Protein AF-A0A5N5ECZ7-F1 (afdb_monomer_lite)

Organism: NCBI:txid2600619

Radius of gyration: 22.5 Å; chains: 1; bounding box: 62×39×58 Å

Sequence (190 aa):
MSNSLAAAVLTTADPGEAIRAVHTLLAVADTERIEVDFEAVIGSPDVLAGVCDVLPGLEWWALPDPERGSSKAGDDPAGCLPIQVMDWCRPADRAEPFIAALGPEPAAVRWDLDGWPEVPEAGLEPISQKFAYLTLTVNSRDLYQSRRGTTASMCTAGTGTAIRPPVSTGSPAAWAAGSPAGWSSRRSDL

Foldseek 3Di:
DDPPDDDDDDDDPDVVVLVVVVVVQVVQFACVQKFKKKKWWDADPQLVVQLCVLPPLWWKAAPPDRVLDTSVVVDDVRVRPRMITIDIGDDPVSVVSNVVSNVLTKMKMKMQTQWGPADVVVPRHIGGRVSDMDMDIHNDPPPDPPVPDPDPPPPDDDDDDDDDDDDDDDDDDDDDDDDDDDDDDDDDDD

Structure (mmCIF, N/CA/C/O backbone):
data_AF-A0A5N5ECZ7-F1
#
_entry.id   AF-A0A5N5ECZ7-F1
#
loop_
_atom_site.group_PDB
_atom_site.id
_atom_site.type_symbol
_atom_site.label_atom_id
_atom_site.label_alt_id
_atom_site.label_comp_id
_atom_site.label_asym_id
_atom_site.label_entity_id
_atom_site.label_seq_id
_atom_site.pdbx_PDB_ins_code
_atom_site.Cartn_x
_atom_site.Cartn_y
_atom_site.Cartn_z
_atom_site.occupancy
_atom_site.B_iso_or_equiv
_atom_site.auth_seq_id
_atom_site.auth_comp_id
_atom_site.auth_asym_id
_atom_site.auth_atom_id
_atom_site.pdbx_PDB_model_num
ATOM 1 N N . MET A 1 1 ? 0.904 27.203 19.000 1.00 33.97 1 MET A N 1
ATOM 2 C CA . MET A 1 1 ? 0.435 25.929 19.581 1.00 33.97 1 MET A CA 1
ATOM 3 C C . MET A 1 1 ? 1.203 24.806 18.910 1.00 33.97 1 MET A C 1
ATOM 5 O O . MET A 1 1 ? 1.210 24.757 17.686 1.00 33.97 1 MET A O 1
ATOM 9 N N . SER A 1 2 ? 1.933 23.999 19.682 1.00 41.84 2 SER A N 1
ATOM 10 C CA . SER A 1 2 ? 2.662 22.837 19.165 1.00 41.84 2 SER A CA 1
ATOM 11 C C . SER A 1 2 ? 1.710 21.650 19.169 1.00 41.84 2 SER A C 1
ATOM 13 O O . SER A 1 2 ? 1.455 21.080 20.224 1.00 41.84 2 SER A O 1
ATOM 15 N N . ASN A 1 3 ? 1.160 21.296 18.010 1.00 44.72 3 ASN A N 1
ATOM 16 C CA . ASN A 1 3 ? 0.441 20.035 17.867 1.00 44.72 3 ASN A CA 1
ATOM 17 C C . ASN A 1 3 ? 1.501 18.936 17.748 1.00 44.72 3 ASN A C 1
ATOM 19 O O . ASN A 1 3 ? 2.022 18.680 16.660 1.00 44.72 3 ASN A O 1
ATOM 23 N N . SER A 1 4 ? 1.887 18.349 18.879 1.00 55.47 4 SER A N 1
ATOM 24 C CA . SER A 1 4 ? 2.748 17.170 18.892 1.00 55.47 4 SER A CA 1
ATOM 25 C C . SER A 1 4 ? 1.964 16.004 18.293 1.00 55.47 4 SER A C 1
ATOM 27 O O . SER A 1 4 ? 1.095 15.436 18.944 1.00 55.47 4 SER A O 1
ATOM 29 N N . LEU A 1 5 ? 2.240 15.680 17.030 1.00 61.31 5 LEU A N 1
ATOM 30 C CA . LEU A 1 5 ? 1.757 14.456 16.398 1.00 61.31 5 LEU A CA 1
ATOM 31 C C . LEU A 1 5 ? 2.651 13.312 16.879 1.00 61.31 5 LEU A C 1
ATOM 33 O O . LEU A 1 5 ? 3.820 13.247 16.501 1.00 61.31 5 LEU A O 1
ATOM 37 N N . ALA A 1 6 ? 2.116 12.457 17.744 1.00 66.00 6 ALA A N 1
ATOM 38 C CA . ALA A 1 6 ? 2.748 11.202 18.120 1.00 66.00 6 ALA A CA 1
ATOM 39 C C . ALA A 1 6 ? 2.156 10.083 17.256 1.00 66.00 6 ALA A C 1
ATOM 41 O O . ALA A 1 6 ? 0.937 9.964 17.159 1.00 66.00 6 ALA A O 1
ATOM 42 N N . ALA A 1 7 ? 3.016 9.282 16.632 1.00 74.50 7 ALA A N 1
ATOM 43 C CA . ALA A 1 7 ? 2.628 8.073 15.917 1.00 74.50 7 ALA A CA 1
ATOM 44 C C . ALA A 1 7 ? 3.249 6.869 16.627 1.00 74.50 7 ALA A C 1
ATOM 46 O O . ALA A 1 7 ? 4.424 6.907 17.005 1.00 74.50 7 ALA A O 1
ATOM 47 N N . ALA A 1 8 ? 2.469 5.808 16.816 1.00 82.88 8 ALA A N 1
ATOM 48 C CA . ALA A 1 8 ? 3.015 4.533 17.252 1.00 82.88 8 ALA A CA 1
ATOM 49 C C . ALA A 1 8 ? 3.765 3.896 16.075 1.00 82.88 8 ALA A C 1
ATOM 51 O O . ALA A 1 8 ? 3.212 3.763 14.986 1.00 82.88 8 ALA A O 1
ATOM 52 N N . VAL A 1 9 ? 5.023 3.514 16.293 1.00 87.44 9 VAL A N 1
ATOM 53 C CA . VAL A 1 9 ? 5.849 2.844 15.282 1.00 87.44 9 VAL A CA 1
ATOM 54 C C . VAL A 1 9 ? 6.216 1.463 15.803 1.00 87.44 9 VAL A C 1
ATOM 56 O O . VAL A 1 9 ? 6.820 1.334 16.867 1.00 87.44 9 VAL A O 1
ATOM 59 N N . LEU A 1 10 ? 5.845 0.439 15.039 1.00 88.50 10 LEU A N 1
ATOM 60 C CA . LEU A 1 10 ? 6.194 -0.955 15.284 1.00 88.50 10 LEU A CA 1
ATOM 61 C C . LEU A 1 10 ? 7.166 -1.397 14.192 1.00 88.50 10 LEU A C 1
ATOM 63 O O . LEU A 1 10 ? 6.923 -1.152 13.012 1.00 88.50 10 LEU A O 1
ATOM 67 N N . THR A 1 11 ? 8.264 -2.041 14.576 1.00 90.56 11 THR A N 1
ATOM 68 C CA . THR A 1 11 ? 9.262 -2.558 13.636 1.00 90.56 11 THR A CA 1
ATOM 69 C C . THR A 1 11 ? 9.491 -4.041 13.879 1.00 90.56 11 THR A C 1
ATOM 71 O O . THR A 1 11 ? 9.581 -4.499 15.016 1.00 90.56 11 THR A O 1
ATOM 74 N N . THR A 1 12 ? 9.579 -4.802 12.795 1.00 91.12 12 THR A N 1
ATOM 75 C CA . THR A 1 12 ? 9.912 -6.228 12.811 1.00 91.12 12 THR A CA 1
ATOM 76 C C . THR A 1 12 ? 10.662 -6.578 11.529 1.00 91.12 12 THR A C 1
ATOM 78 O O . THR A 1 12 ? 10.530 -5.891 10.514 1.00 91.12 12 THR A O 1
ATOM 81 N N . ALA A 1 13 ? 11.482 -7.625 11.594 1.00 90.50 13 ALA A N 1
ATOM 82 C CA . ALA A 1 13 ? 12.149 -8.203 10.432 1.00 90.50 13 ALA A CA 1
ATOM 83 C C . ALA A 1 13 ? 11.299 -9.289 9.747 1.00 90.50 13 ALA A C 1
ATOM 85 O O . ALA A 1 13 ? 11.678 -9.745 8.672 1.00 90.50 13 ALA A O 1
ATOM 86 N N . ASP A 1 14 ? 10.183 -9.711 10.357 1.00 90.94 14 ASP A N 1
ATOM 87 C CA . ASP A 1 14 ? 9.242 -10.678 9.784 1.00 90.94 14 ASP A CA 1
ATOM 88 C C . ASP A 1 14 ? 8.057 -9.940 9.124 1.00 90.94 14 ASP A C 1
ATOM 90 O O . ASP A 1 14 ? 7.200 -9.395 9.830 1.00 90.94 14 ASP A O 1
ATOM 94 N N . PRO A 1 15 ? 7.943 -9.940 7.780 1.00 88.19 15 PRO A N 1
ATOM 95 C CA . PRO A 1 15 ? 6.798 -9.352 7.085 1.00 88.19 15 PRO A CA 1
ATOM 96 C C . PRO A 1 15 ? 5.453 -9.940 7.532 1.00 88.19 15 PRO A C 1
ATOM 98 O O . PRO A 1 15 ? 4.452 -9.229 7.576 1.00 88.19 15 PRO A O 1
ATOM 101 N N . GLY A 1 16 ? 5.421 -11.219 7.917 1.00 91.88 16 GLY A N 1
ATOM 102 C CA . GLY A 1 16 ? 4.219 -11.871 8.423 1.00 91.88 16 GLY A CA 1
ATOM 103 C C . GLY A 1 16 ? 3.775 -11.320 9.778 1.00 91.88 16 GLY A C 1
ATOM 104 O O . GLY A 1 16 ? 2.576 -11.180 10.014 1.00 91.88 16 GLY A O 1
ATOM 105 N N . GLU A 1 17 ? 4.708 -10.970 10.669 1.00 94.75 17 GLU A N 1
ATOM 106 C CA . GLU A 1 17 ? 4.386 -10.258 11.915 1.00 94.75 17 GLU A CA 1
ATOM 107 C C . GLU A 1 17 ? 3.830 -8.866 11.636 1.00 94.75 17 GLU A C 1
ATOM 109 O O . GLU A 1 17 ? 2.840 -8.475 12.254 1.00 94.75 17 GLU A O 1
ATOM 114 N N . ALA A 1 18 ? 4.423 -8.143 10.683 1.00 93.75 18 ALA A N 1
ATOM 115 C CA . ALA A 1 18 ? 3.954 -6.816 10.307 1.00 93.75 18 ALA A CA 1
ATOM 116 C C . ALA A 1 18 ? 2.517 -6.865 9.757 1.00 93.75 18 ALA A C 1
ATOM 118 O O . ALA A 1 18 ? 1.662 -6.100 10.201 1.00 93.75 18 ALA A O 1
ATOM 119 N N . ILE A 1 19 ? 2.218 -7.824 8.874 1.00 94.06 19 ILE A N 1
ATOM 120 C CA . ILE A 1 19 ? 0.867 -8.045 8.333 1.00 94.06 19 ILE A CA 1
ATOM 121 C C . ILE A 1 19 ? -0.118 -8.435 9.447 1.00 94.06 19 ILE A C 1
ATOM 123 O O . ILE A 1 19 ? -1.218 -7.892 9.519 1.00 94.06 19 ILE A O 1
ATOM 127 N N . ARG A 1 20 ? 0.263 -9.319 10.381 1.00 95.81 20 ARG A N 1
ATOM 128 C CA . ARG A 1 20 ? -0.597 -9.666 11.532 1.00 95.81 20 ARG A CA 1
ATOM 129 C C . ARG A 1 20 ? -0.886 -8.466 12.436 1.00 95.81 20 ARG A C 1
ATOM 131 O O . ARG A 1 20 ? -2.005 -8.341 12.940 1.00 95.81 20 ARG A O 1
ATOM 138 N N . ALA A 1 21 ? 0.095 -7.590 12.648 1.00 95.56 21 ALA A N 1
ATOM 139 C CA . ALA A 1 21 ? -0.101 -6.357 13.403 1.00 95.56 21 ALA A CA 1
ATOM 140 C C . ALA A 1 21 ? -1.091 -5.425 12.690 1.00 95.56 21 ALA A C 1
ATOM 142 O O . ALA A 1 21 ? -2.002 -4.911 13.336 1.00 95.56 21 ALA A O 1
ATOM 143 N N . VAL A 1 22 ? -0.971 -5.285 11.364 1.00 95.88 22 VAL A N 1
ATOM 144 C CA . VAL A 1 22 ? -1.939 -4.545 10.540 1.00 95.88 22 VAL A CA 1
ATOM 145 C C . VAL A 1 22 ? -3.348 -5.104 10.726 1.00 95.88 22 VAL A C 1
ATOM 147 O O . VAL A 1 22 ? -4.240 -4.353 11.104 1.00 95.88 22 VAL A O 1
ATOM 150 N N . HIS A 1 23 ? -3.547 -6.417 10.573 1.00 96.19 23 HIS A N 1
ATOM 151 C CA . HIS A 1 23 ? -4.859 -7.052 10.776 1.00 96.19 23 HIS A CA 1
ATOM 152 C C . HIS A 1 23 ? -5.446 -6.802 12.158 1.00 96.19 23 HIS A C 1
ATOM 154 O O . HIS A 1 23 ? -6.636 -6.535 12.294 1.00 96.19 23 HIS A O 1
ATOM 160 N N . THR A 1 24 ? -4.606 -6.862 13.189 1.00 96.44 24 THR A N 1
ATOM 161 C CA . THR A 1 24 ? -5.036 -6.612 14.569 1.00 96.44 24 THR A CA 1
ATOM 162 C C . THR A 1 24 ? -5.533 -5.177 14.744 1.00 96.44 24 THR A C 1
ATOM 164 O O . THR A 1 24 ? -6.529 -4.952 15.426 1.00 96.44 24 THR A O 1
ATOM 167 N N . LEU A 1 25 ? -4.866 -4.209 14.110 1.00 94.75 25 LEU A N 1
ATOM 168 C CA . LEU A 1 25 ? -5.262 -2.802 14.147 1.00 94.75 25 LEU A CA 1
ATOM 169 C C . LEU A 1 25 ? -6.513 -2.537 13.298 1.00 94.75 25 LEU A C 1
ATOM 171 O O . LEU A 1 25 ? -7.414 -1.833 13.742 1.00 94.75 25 LEU A O 1
ATOM 175 N N . LEU A 1 26 ? -6.619 -3.142 12.115 1.00 95.25 26 LEU A N 1
ATOM 176 C CA . LEU A 1 26 ? -7.813 -3.026 11.274 1.00 95.25 26 LEU A CA 1
ATOM 177 C C . LEU A 1 26 ? -9.055 -3.631 11.942 1.00 95.25 26 LEU A C 1
ATOM 179 O O . LEU A 1 26 ? -10.147 -3.103 11.775 1.00 95.25 26 LEU A O 1
ATOM 183 N N . ALA A 1 27 ? -8.897 -4.686 12.745 1.00 95.56 27 ALA A N 1
ATOM 184 C CA . ALA A 1 27 ? -10.000 -5.311 13.475 1.00 95.56 27 ALA A CA 1
ATOM 185 C C . ALA A 1 27 ? -10.607 -4.424 14.579 1.00 95.56 27 ALA A C 1
ATOM 187 O O . ALA A 1 27 ? -11.706 -4.718 15.047 1.00 95.56 27 ALA A O 1
ATOM 188 N N . VAL A 1 28 ? -9.901 -3.375 15.016 1.00 93.75 28 VAL A N 1
ATOM 189 C CA . VAL A 1 28 ? -10.406 -2.418 16.015 1.00 93.75 28 VAL A CA 1
ATOM 190 C C . VAL A 1 28 ? -10.798 -1.072 15.411 1.00 93.75 28 VAL A C 1
ATOM 192 O O . VAL A 1 28 ? -11.536 -0.327 16.048 1.00 93.75 28 VAL A O 1
ATOM 195 N N . ALA A 1 29 ? -10.301 -0.744 14.218 1.00 93.31 29 ALA A N 1
ATOM 196 C CA . ALA A 1 29 ? -10.607 0.503 13.531 1.00 93.31 29 ALA A CA 1
ATOM 197 C C . ALA A 1 29 ? -12.040 0.530 12.980 1.00 93.31 29 ALA A C 1
ATOM 199 O O . ALA A 1 29 ? -12.623 -0.508 12.662 1.00 93.31 29 ALA A O 1
ATOM 200 N N . ASP A 1 30 ? -12.570 1.738 12.789 1.00 93.12 30 ASP A N 1
ATOM 201 C CA . ASP A 1 30 ? -13.726 1.937 11.921 1.00 93.12 30 ASP A CA 1
ATOM 202 C C . ASP A 1 30 ? -13.275 1.865 10.453 1.00 93.12 30 ASP A C 1
ATOM 204 O O . ASP A 1 30 ? -12.462 2.671 9.987 1.00 93.12 30 ASP A O 1
ATOM 208 N N . THR A 1 31 ? -13.764 0.843 9.751 1.00 94.50 31 THR A N 1
ATOM 209 C CA . THR A 1 31 ? -13.342 0.463 8.395 1.00 94.50 31 THR A CA 1
ATOM 210 C C . THR A 1 31 ? -14.482 0.533 7.377 1.00 94.50 31 THR A C 1
ATOM 212 O O . THR A 1 31 ? -14.335 -0.002 6.278 1.00 94.50 31 THR A O 1
ATOM 215 N N . GLU A 1 32 ? -15.607 1.189 7.707 1.00 91.69 32 GLU A N 1
ATOM 216 C CA . GLU A 1 32 ? -16.797 1.248 6.840 1.00 91.69 32 GLU A CA 1
ATOM 217 C C . GLU A 1 32 ? -16.461 1.720 5.412 1.00 91.69 32 GLU A C 1
ATOM 219 O O . GLU A 1 32 ? -16.978 1.162 4.439 1.00 91.69 32 GLU A O 1
ATOM 224 N N . ARG A 1 33 ? -15.563 2.702 5.273 1.00 90.06 33 ARG A N 1
ATOM 225 C CA . ARG A 1 33 ? -15.112 3.262 3.987 1.00 90.06 33 ARG A CA 1
ATOM 226 C C . ARG A 1 33 ? -13.603 3.187 3.809 1.00 90.06 33 ARG A C 1
ATOM 228 O O . ARG A 1 33 ? -12.990 4.118 3.296 1.00 90.06 33 ARG A O 1
ATOM 235 N N . ILE A 1 34 ? -13.008 2.082 4.249 1.00 94.12 34 ILE A N 1
ATOM 236 C CA . ILE A 1 34 ? -11.563 1.894 4.150 1.00 94.12 34 ILE A CA 1
ATOM 237 C C . ILE A 1 34 ? -11.071 2.013 2.703 1.00 94.12 34 ILE A C 1
ATOM 239 O O . ILE A 1 34 ? -11.563 1.341 1.793 1.00 94.12 34 ILE A O 1
ATOM 243 N N . GLU A 1 35 ? -10.050 2.840 2.519 1.00 93.50 35 GLU A N 1
ATOM 244 C CA . GLU A 1 35 ? -9.346 3.026 1.255 1.00 93.50 35 GLU A CA 1
ATOM 245 C C . GLU A 1 35 ? -7.864 2.732 1.456 1.00 93.50 35 GLU A C 1
ATOM 247 O O . GLU A 1 35 ? -7.308 2.983 2.529 1.00 93.50 35 GLU A O 1
ATOM 252 N N . VAL A 1 36 ? -7.230 2.154 0.436 1.00 96.06 36 VAL A N 1
ATOM 253 C CA . VAL A 1 36 ? -5.817 1.789 0.491 1.00 96.06 36 VAL A CA 1
ATOM 254 C C . VAL A 1 36 ? -5.036 2.445 -0.631 1.00 96.06 36 VAL A C 1
ATOM 256 O O . VAL A 1 36 ? -5.388 2.320 -1.806 1.00 96.06 36 VAL A O 1
ATOM 259 N N . ASP A 1 37 ? -3.948 3.092 -0.233 1.00 95.69 37 ASP A N 1
ATOM 260 C CA . ASP A 1 37 ? -2.968 3.711 -1.109 1.00 95.69 37 ASP A CA 1
ATOM 261 C C . ASP A 1 37 ? -1.699 2.861 -1.166 1.00 95.69 37 ASP A C 1
ATOM 263 O O . ASP A 1 37 ? -1.268 2.261 -0.173 1.00 95.69 37 ASP A O 1
ATOM 267 N N . PHE A 1 38 ? -1.088 2.838 -2.340 1.00 95.62 38 PHE A N 1
ATOM 268 C CA . PHE A 1 38 ? 0.020 1.971 -2.700 1.00 95.62 38 PHE A CA 1
ATOM 269 C C . PHE A 1 38 ? 1.158 2.797 -3.270 1.00 95.62 38 PHE A C 1
ATOM 271 O O . PHE A 1 38 ? 0.962 3.558 -4.212 1.00 95.62 38 PHE A O 1
ATOM 278 N N . GLU A 1 39 ? 2.363 2.585 -2.757 1.00 95.44 39 GLU A N 1
ATOM 279 C CA . GLU A 1 39 ? 3.584 3.174 -3.292 1.00 95.44 39 GLU A CA 1
ATOM 280 C C . GLU A 1 39 ? 4.695 2.127 -3.326 1.00 95.44 39 GLU A C 1
ATOM 282 O O . GLU A 1 39 ? 4.871 1.369 -2.372 1.00 95.44 39 GLU A O 1
ATOM 287 N N . ALA A 1 40 ? 5.484 2.098 -4.397 1.00 94.94 40 ALA A N 1
ATOM 288 C CA . ALA A 1 40 ? 6.693 1.283 -4.453 1.00 94.94 40 ALA A CA 1
ATOM 289 C C . ALA A 1 40 ? 7.727 1.843 -5.431 1.00 94.94 40 ALA A C 1
ATOM 291 O O . ALA A 1 40 ? 7.417 2.652 -6.305 1.00 94.94 40 ALA A O 1
ATOM 292 N N . VAL A 1 41 ? 8.965 1.371 -5.301 1.00 95.00 41 VAL A N 1
ATOM 293 C CA . VAL A 1 41 ? 9.976 1.491 -6.357 1.00 95.00 41 VAL A CA 1
ATOM 294 C C . VAL A 1 41 ? 10.185 0.115 -6.957 1.00 95.00 41 VAL A C 1
ATOM 296 O O . VAL A 1 41 ? 10.482 -0.822 -6.230 1.00 95.00 41 VAL A O 1
ATOM 299 N N . ILE A 1 42 ? 10.039 -0.008 -8.272 1.00 95.31 42 ILE A N 1
ATOM 300 C CA . ILE A 1 42 ? 10.170 -1.281 -8.981 1.00 95.31 42 ILE A CA 1
ATOM 301 C C . ILE A 1 42 ? 11.392 -1.209 -9.888 1.00 95.31 42 ILE A C 1
ATOM 303 O O . ILE A 1 42 ? 11.472 -0.338 -10.757 1.00 95.31 42 ILE A O 1
ATOM 307 N N . GLY A 1 43 ? 12.345 -2.122 -9.695 1.00 95.38 43 GLY A N 1
ATOM 308 C CA . GLY A 1 43 ? 13.565 -2.228 -10.492 1.00 95.38 43 GLY A CA 1
ATOM 309 C C . GLY A 1 43 ? 13.596 -3.412 -11.461 1.00 95.38 43 GLY A C 1
ATOM 310 O O . GLY A 1 43 ? 14.489 -3.465 -12.307 1.00 95.38 43 GLY A O 1
ATOM 311 N N . SER A 1 44 ? 12.645 -4.346 -11.368 1.00 95.62 44 SER A N 1
ATOM 312 C CA . SER A 1 44 ? 12.632 -5.595 -12.144 1.00 95.62 44 SER A CA 1
ATOM 313 C C . SER A 1 44 ? 11.364 -5.761 -12.997 1.00 95.62 44 SER A C 1
ATOM 315 O O . SER A 1 44 ? 10.267 -5.527 -12.482 1.00 95.62 44 SER A O 1
ATOM 317 N N . PRO A 1 45 ? 11.474 -6.239 -14.256 1.00 95.88 45 PRO A N 1
ATOM 318 C CA . PRO A 1 45 ? 10.317 -6.579 -15.088 1.00 95.88 45 PRO A CA 1
ATOM 319 C C . PRO A 1 45 ? 9.399 -7.644 -14.474 1.00 95.88 45 PRO A C 1
ATOM 321 O O . PRO A 1 45 ? 8.184 -7.552 -14.619 1.00 95.88 45 PRO A O 1
ATOM 324 N N . ASP A 1 46 ? 9.958 -8.628 -13.762 1.00 96.19 46 ASP A N 1
ATOM 325 C CA . ASP A 1 46 ? 9.165 -9.703 -13.149 1.00 96.19 46 ASP A CA 1
ATOM 326 C C . ASP A 1 46 ? 8.293 -9.164 -12.006 1.00 96.19 46 ASP A C 1
ATOM 328 O O . ASP A 1 46 ? 7.121 -9.519 -11.884 1.00 96.19 46 ASP A O 1
ATOM 332 N N . VAL A 1 47 ? 8.852 -8.256 -11.196 1.00 96.75 47 VAL A N 1
ATOM 333 C CA . VAL A 1 47 ? 8.105 -7.575 -10.128 1.00 96.75 47 VAL A CA 1
ATOM 334 C C . VAL A 1 47 ? 7.052 -6.651 -10.730 1.00 96.75 47 VAL A C 1
ATOM 336 O O . VAL A 1 47 ? 5.914 -6.644 -10.272 1.00 96.75 47 VAL A O 1
ATOM 339 N N . LEU A 1 48 ? 7.402 -5.913 -11.786 1.00 96.69 48 LEU A N 1
ATOM 340 C CA . LEU A 1 48 ? 6.458 -5.065 -12.509 1.00 96.69 48 LEU A CA 1
ATOM 341 C C . LEU A 1 48 ? 5.250 -5.867 -13.006 1.00 96.69 48 LEU A C 1
ATOM 343 O O . LEU A 1 48 ? 4.119 -5.448 -12.779 1.00 96.69 48 LEU A O 1
ATOM 347 N N . ALA A 1 49 ? 5.478 -7.027 -13.629 1.00 95.94 49 ALA A N 1
ATOM 348 C CA . ALA A 1 49 ? 4.402 -7.893 -14.101 1.00 95.94 49 ALA A CA 1
ATOM 349 C C . ALA A 1 49 ? 3.475 -8.324 -12.951 1.00 95.94 49 ALA A C 1
ATOM 351 O O . ALA A 1 49 ? 2.263 -8.137 -13.041 1.00 95.94 49 ALA A O 1
ATOM 352 N N . GLY A 1 50 ? 4.044 -8.806 -11.839 1.00 96.88 50 GLY A N 1
ATOM 353 C CA . GLY A 1 50 ? 3.260 -9.209 -10.669 1.00 96.88 50 GLY A CA 1
ATOM 354 C C . GLY A 1 50 ? 2.474 -8.056 -10.036 1.00 96.88 50 GLY A C 1
ATOM 355 O O . GLY A 1 50 ? 1.326 -8.235 -9.635 1.00 96.88 50 GLY A O 1
ATOM 356 N N . VAL A 1 51 ? 3.056 -6.856 -9.972 1.00 96.50 51 VAL A N 1
ATOM 357 C CA . VAL A 1 51 ? 2.364 -5.671 -9.446 1.00 96.50 51 VAL A CA 1
ATOM 358 C C . VAL A 1 51 ? 1.232 -5.233 -10.381 1.00 96.50 51 VAL A C 1
ATOM 360 O O . VAL A 1 51 ? 0.146 -4.918 -9.898 1.00 96.50 51 VAL A O 1
ATOM 363 N N . CYS A 1 52 ? 1.433 -5.262 -11.701 1.00 95.25 52 CYS A N 1
ATOM 364 C CA . CYS A 1 52 ? 0.394 -4.918 -12.675 1.00 95.25 52 CYS A CA 1
ATOM 365 C C . CYS A 1 52 ? -0.801 -5.885 -12.658 1.00 95.25 52 CYS A C 1
ATOM 367 O O . CYS A 1 52 ? -1.923 -5.450 -12.916 1.00 95.25 52 CYS A O 1
ATOM 369 N N . ASP A 1 53 ? -0.591 -7.160 -12.313 1.00 95.62 53 ASP A N 1
ATOM 370 C CA . ASP A 1 53 ? -1.683 -8.127 -12.128 1.00 95.62 53 ASP A CA 1
ATOM 371 C C . ASP A 1 53 ? -2.576 -7.767 -10.924 1.00 95.62 53 ASP A C 1
ATOM 373 O O . ASP A 1 53 ? -3.792 -7.989 -10.939 1.00 95.62 53 ASP A O 1
ATOM 377 N N . VAL A 1 54 ? -1.988 -7.182 -9.874 1.00 95.69 54 VAL A N 1
ATOM 378 C CA . VAL A 1 54 ? -2.711 -6.764 -8.662 1.00 95.69 54 VAL A CA 1
ATOM 379 C C . VAL A 1 54 ? -3.361 -5.391 -8.838 1.00 95.69 54 VAL A C 1
ATOM 381 O O . VAL A 1 54 ? -4.526 -5.222 -8.458 1.00 95.69 54 VAL A O 1
ATOM 384 N N . LEU A 1 55 ? -2.618 -4.438 -9.407 1.00 94.12 55 LEU A N 1
ATOM 385 C CA . LEU A 1 55 ? -2.982 -3.031 -9.585 1.00 94.12 55 LEU A CA 1
ATOM 386 C C . LEU A 1 55 ? -2.914 -2.639 -11.072 1.00 94.12 55 LEU A C 1
ATOM 388 O O . LEU A 1 55 ? -1.952 -2.008 -11.525 1.00 94.12 55 LEU A O 1
ATOM 392 N N . PRO A 1 56 ? -3.932 -3.011 -11.869 1.00 91.38 56 PRO A N 1
ATOM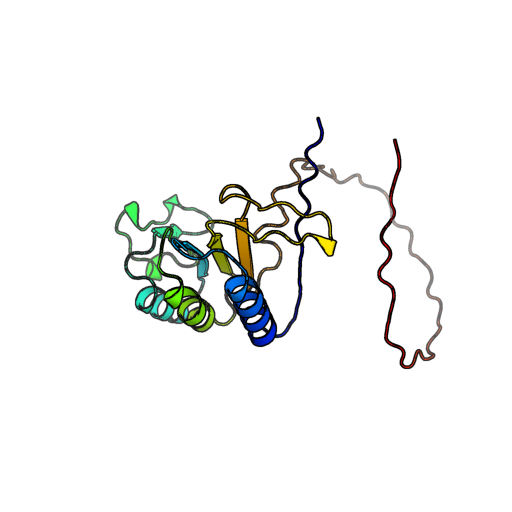 393 C CA . PRO A 1 56 ? -3.971 -2.642 -13.273 1.00 91.38 56 PRO A CA 1
ATOM 394 C C . PRO A 1 56 ? -4.171 -1.131 -13.430 1.00 91.38 56 PRO A C 1
ATOM 396 O O . PRO A 1 56 ? -5.058 -0.531 -12.816 1.00 91.38 56 PRO A O 1
ATOM 399 N N . GLY A 1 57 ? -3.374 -0.522 -14.309 1.00 87.50 57 GLY A N 1
ATOM 400 C CA . GLY A 1 57 ? -3.468 0.907 -14.612 1.00 87.50 57 GLY A CA 1
ATOM 401 C C . GLY A 1 57 ? -2.905 1.825 -13.526 1.00 87.50 57 GLY A C 1
ATOM 402 O O . GLY A 1 57 ? -3.311 2.982 -13.475 1.00 87.50 57 GLY A O 1
ATOM 403 N N . LEU A 1 58 ? -2.007 1.318 -12.674 1.00 92.00 58 LEU A N 1
ATOM 404 C CA . LEU A 1 58 ? -1.272 2.136 -11.708 1.00 92.00 58 LEU A CA 1
ATOM 405 C C . LEU A 1 58 ? -0.569 3.323 -12.384 1.00 92.00 58 LEU A C 1
ATOM 407 O O . LEU A 1 58 ? -0.132 3.237 -13.541 1.00 92.00 58 LEU A O 1
ATOM 411 N N . GLU A 1 59 ? -0.438 4.426 -11.652 1.00 95.81 59 GLU A N 1
ATOM 412 C CA . GLU A 1 59 ? 0.379 5.547 -12.095 1.00 95.81 59 GLU A CA 1
ATOM 413 C C . GLU A 1 59 ? 1.846 5.255 -11.800 1.00 95.81 59 GLU A C 1
ATOM 415 O O . GLU A 1 59 ? 2.210 4.667 -10.780 1.00 95.81 59 GLU A O 1
ATOM 420 N N . TRP A 1 60 ? 2.709 5.667 -12.719 1.00 96.56 60 TRP A N 1
ATOM 421 C CA . TRP A 1 60 ? 4.145 5.515 -12.558 1.00 96.56 60 TRP A CA 1
ATOM 422 C C . TRP A 1 60 ? 4.936 6.606 -13.267 1.00 96.56 60 TRP A C 1
ATOM 424 O O . TRP A 1 60 ? 4.469 7.196 -14.255 1.00 96.56 60 TRP A O 1
ATOM 434 N N . TRP A 1 61 ? 6.162 6.799 -12.779 1.00 97.00 61 TRP A N 1
ATOM 435 C CA . TRP A 1 61 ? 7.182 7.680 -13.345 1.00 97.00 61 TRP A CA 1
ATOM 436 C C . TRP A 1 61 ? 8.551 7.009 -13.296 1.00 97.00 61 TRP A C 1
ATOM 438 O O . TRP A 1 61 ? 8.892 6.329 -12.325 1.00 97.00 61 TRP A O 1
ATOM 448 N N . ALA A 1 62 ? 9.348 7.207 -14.339 1.00 96.00 62 ALA A N 1
ATOM 449 C CA . ALA A 1 62 ? 10.723 6.749 -14.371 1.00 96.00 62 ALA A CA 1
ATOM 450 C C . ALA A 1 62 ? 11.551 7.415 -13.263 1.00 96.00 62 ALA A C 1
ATOM 452 O O . ALA A 1 62 ? 11.432 8.609 -12.995 1.00 96.00 62 ALA A O 1
ATOM 453 N N . LEU A 1 63 ? 12.432 6.638 -12.637 1.00 92.44 63 LEU A N 1
ATOM 454 C CA . LEU A 1 63 ? 13.432 7.145 -11.707 1.00 92.44 63 LEU A CA 1
ATOM 455 C C . LEU A 1 63 ? 14.830 7.131 -12.340 1.00 92.44 63 LEU A C 1
ATOM 457 O O . LEU A 1 63 ? 15.109 6.310 -13.221 1.00 92.44 63 LEU A O 1
ATOM 461 N N . PRO A 1 64 ? 15.732 8.024 -11.889 1.00 90.44 64 PRO A N 1
ATOM 462 C CA . PRO A 1 64 ? 15.462 9.185 -11.027 1.00 90.44 64 PRO A CA 1
ATOM 463 C C . PRO A 1 64 ? 14.834 10.373 -11.782 1.00 90.44 64 PRO A C 1
ATOM 465 O O . PRO A 1 64 ? 14.563 11.400 -11.168 1.00 90.44 64 PRO A O 1
ATOM 468 N N . ASP A 1 65 ? 14.657 10.251 -13.099 1.00 90.31 65 ASP A N 1
ATOM 469 C CA . ASP A 1 65 ? 14.192 11.313 -13.990 1.00 90.31 65 ASP A CA 1
ATOM 470 C C . ASP A 1 65 ? 12.812 10.969 -14.585 1.00 90.31 65 ASP A C 1
ATOM 472 O O . ASP A 1 65 ? 12.748 10.133 -15.494 1.00 90.31 65 ASP A O 1
ATOM 476 N N . PRO A 1 66 ? 11.724 11.606 -14.109 1.00 87.94 66 PRO A N 1
ATOM 477 C CA . PRO A 1 66 ? 10.370 11.392 -14.619 1.00 87.94 66 PRO A CA 1
ATOM 478 C C . PRO A 1 66 ? 10.194 11.727 -16.103 1.00 87.94 66 PRO A C 1
ATOM 480 O O . PRO A 1 66 ? 9.293 11.186 -16.739 1.00 87.94 66 PRO A O 1
ATOM 483 N N . GLU A 1 67 ? 11.048 12.583 -16.676 1.00 90.44 67 GLU A N 1
ATOM 484 C CA . GLU A 1 67 ? 10.992 12.939 -18.101 1.00 90.44 67 GLU A CA 1
ATOM 485 C C . GLU A 1 67 ? 11.440 11.777 -19.003 1.00 90.44 67 GLU A C 1
ATOM 487 O O . GLU A 1 67 ? 11.141 11.762 -20.196 1.00 90.44 67 GLU A O 1
ATOM 492 N N . ARG A 1 68 ? 12.131 10.769 -18.445 1.00 93.69 68 ARG A N 1
ATOM 493 C CA . ARG A 1 68 ? 12.508 9.549 -19.178 1.00 93.69 68 ARG A CA 1
ATOM 494 C C . ARG A 1 68 ? 11.295 8.694 -19.545 1.00 93.69 68 ARG A C 1
ATOM 496 O O . ARG A 1 68 ? 11.379 7.917 -20.494 1.00 93.69 68 ARG A O 1
ATOM 503 N N . GLY A 1 69 ? 10.211 8.793 -18.785 1.00 95.12 69 GLY A N 1
ATOM 504 C CA . GLY A 1 69 ? 8.963 8.139 -19.136 1.00 95.12 69 GLY A CA 1
ATOM 505 C C . GLY A 1 69 ? 7.953 8.125 -18.003 1.00 95.12 69 GLY A C 1
ATOM 506 O O . GLY A 1 69 ? 8.3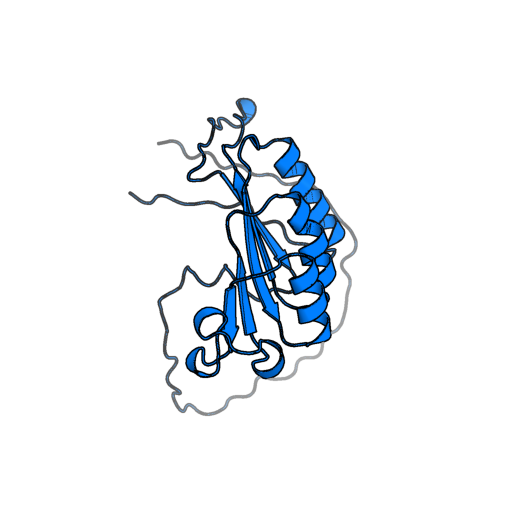03 8.171 -16.820 1.00 95.12 69 GLY A O 1
ATOM 507 N N . SER A 1 70 ? 6.680 8.053 -18.374 1.00 96.00 70 SER A N 1
ATOM 508 C CA . SER A 1 70 ? 5.588 7.984 -17.410 1.00 96.00 70 SER A CA 1
ATOM 509 C C . SER A 1 70 ? 4.346 7.301 -17.969 1.00 96.00 70 SER A C 1
ATOM 511 O O . SER A 1 70 ? 4.074 7.314 -19.170 1.00 96.00 70 SER A O 1
ATOM 513 N N . SER A 1 71 ? 3.513 6.816 -17.052 1.00 94.94 71 SER A N 1
ATOM 514 C CA . SER A 1 71 ? 2.150 6.349 -17.343 1.00 94.94 71 SER A CA 1
ATOM 515 C C . SER A 1 71 ? 1.324 7.373 -18.131 1.00 94.94 71 SER A C 1
ATOM 517 O O . SER A 1 71 ? 0.643 7.025 -19.094 1.00 94.94 71 SER A O 1
ATOM 519 N N . LYS A 1 72 ? 1.417 8.657 -17.768 1.00 93.06 72 LYS A N 1
ATOM 520 C CA . LYS A 1 72 ? 0.668 9.750 -18.403 1.00 93.06 72 LYS A CA 1
ATOM 521 C C . LYS A 1 7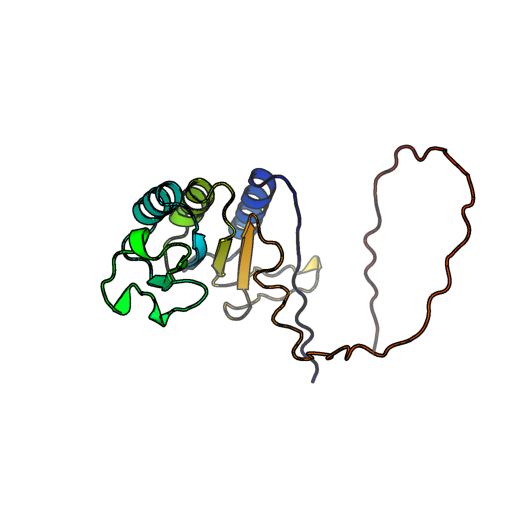2 ? 1.045 9.964 -19.871 1.00 93.06 72 LYS A C 1
ATOM 523 O O . LYS A 1 72 ? 0.197 10.380 -20.659 1.00 93.06 72 LYS A O 1
ATOM 528 N N . ALA A 1 73 ? 2.302 9.711 -20.227 1.00 92.81 73 ALA A N 1
ATOM 529 C CA . ALA A 1 73 ? 2.781 9.793 -21.604 1.00 92.81 73 ALA A CA 1
ATOM 530 C C . ALA A 1 73 ? 2.428 8.543 -22.435 1.00 92.81 73 ALA A C 1
ATOM 532 O O . ALA A 1 73 ? 2.549 8.577 -23.658 1.00 92.81 73 ALA A O 1
ATOM 533 N N . GLY A 1 74 ? 1.924 7.477 -21.800 1.00 93.06 74 GLY A N 1
ATOM 534 C CA . GLY A 1 74 ? 1.607 6.211 -22.462 1.00 93.06 74 GLY A CA 1
ATOM 535 C C . GLY A 1 74 ? 2.843 5.371 -22.792 1.00 93.06 74 GLY A C 1
ATOM 536 O O . GLY A 1 74 ? 2.780 4.537 -23.694 1.00 93.06 74 GLY A O 1
ATOM 537 N N . ASP A 1 75 ? 3.955 5.610 -22.093 1.00 94.44 75 ASP A N 1
ATOM 538 C CA . ASP A 1 75 ? 5.202 4.871 -22.279 1.00 94.44 75 ASP A CA 1
ATOM 539 C C . ASP A 1 75 ? 5.090 3.422 -21.775 1.00 94.44 75 ASP A C 1
ATOM 541 O O . ASP A 1 75 ? 4.190 3.067 -21.009 1.00 94.44 75 ASP A O 1
ATOM 545 N N . ASP A 1 76 ? 6.041 2.577 -22.179 1.00 93.88 76 ASP A N 1
ATOM 546 C CA . ASP A 1 76 ? 6.180 1.223 -21.639 1.00 93.88 76 ASP A CA 1
ATOM 547 C C . ASP A 1 76 ? 6.981 1.246 -20.318 1.00 93.88 76 ASP A C 1
ATOM 549 O O . ASP A 1 76 ? 8.181 1.550 -20.347 1.00 93.88 76 ASP A O 1
ATOM 553 N N . PRO A 1 77 ? 6.380 0.892 -19.162 1.00 94.88 77 PRO A N 1
ATOM 554 C CA . PRO A 1 77 ? 7.081 0.892 -17.878 1.00 94.88 77 PRO A CA 1
ATOM 555 C C . PRO A 1 77 ? 8.302 -0.035 -17.855 1.00 94.88 77 PRO A C 1
ATOM 557 O O . PRO A 1 77 ? 9.289 0.288 -17.192 1.00 94.88 77 PRO A O 1
ATOM 560 N N . ALA A 1 78 ? 8.288 -1.151 -18.595 1.00 94.94 78 ALA A N 1
ATOM 561 C CA . ALA A 1 78 ? 9.409 -2.092 -18.619 1.00 94.94 78 ALA A CA 1
ATOM 562 C C . ALA A 1 78 ? 10.668 -1.475 -19.257 1.00 94.94 78 ALA A C 1
ATOM 564 O O . ALA A 1 78 ? 11.785 -1.723 -18.796 1.00 94.94 78 ALA A O 1
ATOM 565 N N . GLY A 1 79 ? 10.496 -0.617 -20.270 1.00 95.25 79 GLY A N 1
ATOM 566 C CA . GLY A 1 79 ? 11.577 0.163 -20.885 1.00 95.25 79 GLY A CA 1
ATOM 567 C C . GLY A 1 79 ? 12.086 1.320 -20.014 1.00 95.25 79 GLY A C 1
ATOM 568 O O . GLY A 1 79 ? 13.169 1.858 -20.257 1.00 95.25 79 GLY A O 1
ATOM 569 N N . CYS A 1 80 ? 11.332 1.679 -18.975 1.00 96.06 80 CYS A N 1
ATOM 570 C CA . CYS A 1 80 ? 11.583 2.826 -18.112 1.00 96.06 80 CYS A CA 1
ATOM 571 C C . CYS A 1 80 ? 11.995 2.437 -16.685 1.00 96.06 80 CYS A C 1
ATOM 573 O O . CYS A 1 80 ? 12.065 3.308 -15.823 1.00 96.06 80 CYS A O 1
ATOM 575 N N . 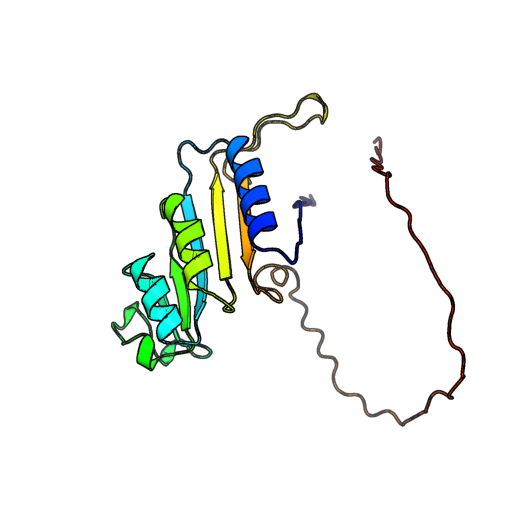LEU A 1 81 ? 12.339 1.176 -16.409 1.00 95.81 81 LEU A N 1
ATOM 576 C CA . LEU A 1 81 ? 12.830 0.762 -15.087 1.00 95.81 81 LEU A CA 1
ATOM 577 C C . LEU A 1 81 ? 14.166 1.451 -14.712 1.00 95.81 81 LEU A C 1
ATOM 579 O O . LEU A 1 81 ? 14.971 1.736 -15.608 1.00 95.81 81 LEU A O 1
ATOM 583 N N . PRO A 1 82 ? 14.425 1.741 -13.419 1.00 95.88 82 PRO A N 1
ATOM 584 C CA . PRO A 1 82 ? 13.480 1.628 -12.309 1.00 95.88 82 PRO A CA 1
ATOM 585 C C . PRO A 1 82 ? 12.392 2.709 -12.380 1.00 95.88 82 PRO A C 1
ATOM 587 O O . PRO A 1 82 ? 12.643 3.809 -12.876 1.00 95.88 82 PRO A O 1
ATOM 590 N N . ILE A 1 83 ? 11.207 2.402 -11.856 1.00 95.69 83 ILE A N 1
ATOM 591 C CA . ILE A 1 83 ? 10.065 3.325 -11.790 1.00 95.69 83 ILE A CA 1
ATOM 592 C C . ILE A 1 83 ? 9.580 3.478 -10.347 1.00 95.69 83 ILE A C 1
ATOM 594 O O . ILE A 1 83 ? 9.683 2.544 -9.553 1.00 95.69 83 ILE A O 1
ATOM 598 N N . GLN A 1 84 ? 9.030 4.643 -10.018 1.00 95.50 84 GLN A N 1
ATOM 599 C CA . GLN A 1 84 ? 8.175 4.822 -8.848 1.00 95.50 84 GLN A CA 1
ATOM 600 C C . GLN A 1 84 ? 6.733 4.578 -9.276 1.00 95.50 84 GLN A C 1
ATOM 602 O O . GLN A 1 84 ? 6.304 5.131 -10.290 1.00 95.50 84 GLN A O 1
ATOM 607 N N . VAL A 1 85 ? 6.003 3.771 -8.512 1.00 94.94 85 VAL A N 1
ATOM 608 C CA . VAL A 1 85 ? 4.575 3.520 -8.713 1.00 94.94 85 VAL A CA 1
ATOM 609 C C . VAL A 1 85 ? 3.766 4.161 -7.599 1.00 94.94 85 VAL A C 1
ATOM 611 O O . VAL A 1 85 ? 4.219 4.212 -6.454 1.00 94.94 85 VAL A O 1
ATOM 614 N N . MET A 1 86 ? 2.574 4.627 -7.948 1.00 93.19 86 MET A N 1
ATOM 615 C CA . MET A 1 86 ? 1.598 5.164 -7.016 1.00 93.19 86 MET A CA 1
ATOM 616 C C . MET A 1 86 ? 0.186 4.791 -7.475 1.00 93.19 86 MET A C 1
ATOM 618 O O . MET A 1 86 ? -0.140 4.892 -8.658 1.00 93.19 86 MET A O 1
ATOM 622 N N . ASP A 1 87 ? -0.659 4.375 -6.542 1.00 94.56 87 ASP A N 1
ATOM 623 C CA . ASP A 1 87 ? -2.075 4.127 -6.795 1.00 94.56 87 ASP A CA 1
ATOM 624 C C . ASP A 1 87 ? -2.885 4.433 -5.532 1.00 94.56 87 ASP A C 1
ATOM 626 O O . ASP A 1 87 ? -2.446 4.117 -4.428 1.00 94.56 87 ASP A O 1
ATOM 630 N N . TRP A 1 88 ? -4.047 5.061 -5.685 1.00 93.75 88 TRP A N 1
ATOM 631 C CA . TRP A 1 88 ? -4.823 5.622 -4.573 1.00 93.75 88 TRP A CA 1
ATOM 632 C C . TRP A 1 88 ? -6.225 5.023 -4.521 1.00 93.75 88 TRP A C 1
ATOM 634 O O . TRP A 1 88 ? -6.763 4.590 -5.546 1.00 93.75 88 TRP A O 1
ATOM 644 N N . CYS A 1 89 ? -6.848 5.071 -3.343 1.00 91.75 89 CYS A N 1
ATOM 645 C CA . CYS A 1 89 ? -8.275 4.774 -3.166 1.00 91.75 89 CYS A CA 1
ATOM 646 C C . CYS A 1 89 ? -8.686 3.375 -3.667 1.00 91.75 89 CYS A C 1
ATOM 648 O O . CYS A 1 89 ? -9.730 3.199 -4.307 1.00 91.75 89 CYS A O 1
ATOM 650 N N . ARG A 1 90 ? -7.854 2.356 -3.420 1.00 93.69 90 ARG A N 1
ATOM 651 C CA . ARG A 1 90 ? -8.135 0.973 -3.831 1.00 93.69 90 ARG A CA 1
ATOM 652 C C . ARG A 1 90 ? -8.726 0.143 -2.684 1.00 93.69 90 ARG A C 1
ATOM 654 O O . ARG A 1 90 ? -8.535 0.478 -1.516 1.00 93.69 90 ARG A O 1
ATOM 661 N N . PRO A 1 91 ? -9.432 -0.961 -2.995 1.00 93.50 91 PRO A N 1
ATOM 662 C CA . PRO A 1 91 ? -9.948 -1.867 -1.973 1.00 93.50 91 PRO A CA 1
ATOM 663 C C . PRO A 1 91 ? -8.838 -2.497 -1.121 1.00 93.50 91 PRO A C 1
ATOM 665 O O . PRO A 1 91 ? -7.757 -2.822 -1.618 1.00 93.50 91 PRO A O 1
ATOM 668 N N . ALA A 1 92 ? -9.135 -2.744 0.157 1.00 93.06 92 ALA A N 1
ATOM 669 C CA . ALA A 1 92 ? -8.161 -3.279 1.110 1.00 93.06 92 ALA A CA 1
ATOM 670 C C . ALA A 1 92 ? -7.666 -4.702 0.801 1.00 93.06 92 ALA A C 1
ATOM 672 O O . ALA A 1 92 ? -6.568 -5.069 1.218 1.00 93.06 92 ALA A O 1
ATOM 673 N N . ASP A 1 93 ? -8.425 -5.484 0.028 1.00 93.56 93 ASP A N 1
ATOM 674 C CA . ASP A 1 93 ? -8.052 -6.844 -0.380 1.00 93.56 93 ASP A CA 1
ATOM 675 C C . ASP A 1 93 ? -6.839 -6.899 -1.331 1.00 93.56 93 ASP A C 1
ATOM 677 O O . ASP A 1 93 ? -6.255 -7.964 -1.529 1.00 93.56 93 ASP A O 1
ATOM 681 N N . ARG A 1 94 ? -6.411 -5.752 -1.878 1.00 95.00 94 ARG A N 1
ATOM 682 C CA . ARG A 1 94 ? -5.227 -5.628 -2.743 1.00 95.00 94 ARG A CA 1
ATOM 683 C C . ARG A 1 94 ? -3.911 -5.503 -1.983 1.00 95.00 94 ARG A C 1
ATOM 685 O O . ARG A 1 94 ? -2.861 -5.748 -2.573 1.00 95.00 94 ARG A O 1
ATOM 692 N N . ALA A 1 95 ? -3.953 -5.179 -0.689 1.00 94.81 95 ALA A N 1
ATOM 693 C CA . ALA A 1 95 ? -2.765 -4.912 0.118 1.00 94.81 95 ALA A CA 1
ATOM 694 C C . ALA A 1 95 ? -1.783 -6.092 0.180 1.00 94.81 95 ALA A C 1
ATOM 696 O O . ALA A 1 95 ? -0.612 -5.952 -0.167 1.00 94.81 95 ALA A O 1
ATOM 697 N N . GLU A 1 96 ? -2.253 -7.267 0.598 1.00 94.81 96 GLU A N 1
ATOM 698 C CA . GLU A 1 96 ? -1.395 -8.449 0.729 1.00 94.81 96 GLU A CA 1
ATOM 699 C C . GLU A 1 96 ? -0.882 -8.985 -0.614 1.00 94.81 96 GLU A C 1
ATOM 701 O O . GLU A 1 96 ? 0.324 -9.229 -0.710 1.00 94.81 96 GLU A O 1
ATOM 706 N N . PRO A 1 97 ? -1.717 -9.131 -1.667 1.00 95.88 97 PRO A N 1
ATOM 707 C CA . PRO A 1 97 ? -1.224 -9.509 -2.988 1.00 95.88 97 PRO A CA 1
ATOM 708 C C . PRO A 1 97 ? -0.149 -8.556 -3.518 1.00 95.88 97 PRO A C 1
ATOM 710 O O . PRO A 1 97 ? 0.841 -9.012 -4.086 1.00 95.88 97 PRO A O 1
ATOM 713 N N . PHE A 1 98 ? -0.300 -7.247 -3.293 1.00 95.69 98 PHE A N 1
ATOM 714 C CA . PHE A 1 98 ? 0.697 -6.254 -3.690 1.00 95.69 98 PHE A CA 1
ATOM 715 C C . PHE A 1 98 ? 2.025 -6.451 -2.951 1.00 95.69 98 PHE A C 1
ATOM 717 O O . PHE A 1 98 ? 3.076 -6.524 -3.584 1.00 95.69 98 PHE A O 1
ATOM 724 N N . ILE A 1 99 ? 1.988 -6.608 -1.623 1.00 94.06 99 ILE A N 1
ATOM 725 C CA . ILE A 1 99 ? 3.191 -6.861 -0.810 1.00 94.06 99 ILE A CA 1
ATOM 726 C C . ILE A 1 99 ? 3.883 -8.156 -1.251 1.00 94.06 99 ILE A C 1
ATOM 728 O O . ILE A 1 99 ? 5.109 -8.197 -1.353 1.00 94.06 99 ILE A O 1
ATOM 732 N N . ALA A 1 100 ? 3.112 -9.203 -1.548 1.00 94.25 100 ALA A N 1
ATOM 733 C CA . ALA A 1 100 ? 3.648 -10.469 -2.033 1.00 94.25 100 ALA A CA 1
ATOM 734 C C . ALA A 1 100 ? 4.321 -10.334 -3.412 1.00 94.25 100 ALA A C 1
ATOM 736 O O . ALA A 1 100 ? 5.358 -10.958 -3.642 1.00 94.25 100 ALA A O 1
ATOM 737 N N . ALA A 1 101 ? 3.769 -9.509 -4.308 1.00 95.69 101 ALA A N 1
ATOM 738 C CA . ALA A 1 101 ? 4.308 -9.286 -5.650 1.00 95.69 101 ALA A CA 1
ATOM 739 C C . ALA A 1 101 ? 5.644 -8.519 -5.659 1.00 95.69 101 ALA A C 1
ATOM 741 O O . ALA A 1 101 ? 6.459 -8.717 -6.557 1.00 95.69 101 ALA A O 1
ATOM 742 N N . LEU A 1 102 ? 5.891 -7.667 -4.660 1.00 92.69 102 LEU A N 1
ATOM 743 C CA . LEU A 1 102 ? 7.075 -6.800 -4.599 1.00 92.69 102 LEU A CA 1
ATOM 744 C C . LEU A 1 102 ? 8.386 -7.528 -4.286 1.00 92.69 102 LEU A C 1
ATOM 746 O O . LEU A 1 102 ? 9.463 -7.049 -4.648 1.00 92.69 102 LEU A O 1
ATOM 750 N N . GLY A 1 103 ? 8.325 -8.669 -3.596 1.00 87.81 103 GLY A N 1
ATOM 751 C CA . GLY A 1 103 ? 9.518 -9.401 -3.172 1.00 87.81 103 GLY A CA 1
ATOM 752 C C . GLY A 1 103 ? 10.486 -8.517 -2.359 1.00 87.81 103 GLY A C 1
ATOM 753 O O . GLY A 1 103 ? 10.118 -8.072 -1.270 1.00 87.81 103 GLY A O 1
ATOM 754 N N . PRO A 1 104 ? 11.729 -8.279 -2.827 1.00 89.44 104 PRO A N 1
ATOM 755 C CA . PRO A 1 104 ? 12.717 -7.465 -2.114 1.00 89.44 104 PRO A CA 1
ATOM 756 C C . PRO A 1 104 ? 12.586 -5.950 -2.354 1.00 89.44 104 PRO A C 1
ATOM 758 O O . PRO A 1 104 ? 13.343 -5.184 -1.755 1.00 89.44 104 PRO A O 1
ATOM 761 N N . GLU A 1 105 ? 11.684 -5.508 -3.232 1.00 92.19 105 GLU A N 1
ATOM 762 C CA . GLU A 1 105 ? 11.549 -4.095 -3.593 1.00 92.19 105 GLU A CA 1
ATOM 763 C C . GLU A 1 105 ? 10.916 -3.269 -2.455 1.00 92.19 105 GLU A C 1
ATOM 765 O O . GLU A 1 105 ? 10.090 -3.788 -1.691 1.00 92.19 105 GLU A O 1
ATOM 770 N N . PRO A 1 106 ? 11.310 -1.992 -2.283 1.00 92.62 106 PRO A N 1
ATOM 771 C CA . PRO A 1 106 ? 10.778 -1.133 -1.234 1.00 92.62 106 PRO A CA 1
ATOM 772 C C . PRO A 1 106 ? 9.373 -0.637 -1.572 1.00 92.62 106 PRO A C 1
ATOM 774 O O . PRO A 1 106 ? 9.105 -0.200 -2.694 1.00 92.62 106 PRO A O 1
ATOM 777 N N . ALA A 1 107 ? 8.495 -0.644 -0.568 1.00 93.62 107 ALA A N 1
ATOM 778 C CA . ALA A 1 107 ? 7.115 -0.213 -0.732 1.00 93.62 107 ALA A CA 1
ATOM 779 C C . ALA A 1 107 ? 6.477 0.320 0.547 1.00 93.62 107 ALA A C 1
ATOM 781 O O . ALA A 1 107 ? 6.947 0.070 1.663 1.00 93.62 107 ALA A O 1
ATOM 782 N N . ALA A 1 108 ? 5.368 1.025 0.359 1.00 94.44 108 ALA A N 1
ATOM 783 C CA . ALA A 1 108 ? 4.456 1.458 1.393 1.00 94.44 108 ALA A CA 1
ATOM 784 C C . ALA A 1 108 ? 3.011 1.150 0.988 1.00 94.44 108 ALA A C 1
ATOM 786 O O . ALA A 1 108 ? 2.615 1.339 -0.160 1.00 94.44 108 ALA A O 1
ATOM 787 N N . VAL A 1 109 ? 2.231 0.686 1.956 1.00 95.94 109 VAL A N 1
ATOM 788 C CA . VAL A 1 109 ? 0.785 0.510 1.848 1.00 95.94 109 VAL A CA 1
ATOM 789 C C . VAL A 1 109 ? 0.158 1.298 2.983 1.00 95.94 109 VAL A C 1
ATOM 791 O O . VAL A 1 109 ? 0.553 1.133 4.142 1.00 95.94 109 VAL A O 1
ATOM 794 N N . ARG A 1 110 ? -0.782 2.181 2.663 1.00 95.56 110 ARG A N 1
ATOM 795 C CA . ARG A 1 110 ? -1.464 3.019 3.646 1.00 95.56 110 ARG A CA 1
ATOM 796 C C . ARG A 1 110 ? -2.955 2.749 3.609 1.00 95.56 110 ARG A C 1
ATOM 798 O O . ARG A 1 110 ? -3.552 2.824 2.551 1.00 95.56 110 ARG A O 1
ATOM 805 N N . TRP A 1 111 ? -3.537 2.484 4.769 1.00 96.12 111 TRP A N 1
ATOM 806 C CA . TRP A 1 111 ? -4.977 2.390 4.954 1.00 96.12 111 TRP A CA 1
ATOM 807 C C . TRP A 1 111 ? -5.470 3.697 5.551 1.00 96.12 111 TRP A C 1
ATOM 809 O O . TRP A 1 111 ? -5.010 4.080 6.631 1.00 96.12 111 TRP A O 1
ATOM 819 N N . ASP A 1 112 ? -6.404 4.342 4.868 1.00 94.19 112 ASP A N 1
ATOM 820 C CA . ASP A 1 112 ? -7.176 5.458 5.393 1.00 94.19 112 ASP A CA 1
ATOM 821 C C . ASP A 1 112 ? -8.489 4.922 5.975 1.00 94.19 112 ASP A C 1
ATOM 823 O O . ASP A 1 112 ? -9.226 4.177 5.330 1.00 94.19 112 ASP A O 1
ATOM 827 N N . LEU A 1 113 ? -8.722 5.243 7.248 1.00 93.94 113 LEU A N 1
ATOM 828 C CA . LEU A 1 113 ? -9.768 4.680 8.102 1.00 93.94 113 LEU A CA 1
ATOM 829 C C . LEU A 1 113 ? -10.775 5.779 8.453 1.00 93.94 113 LEU A C 1
ATOM 831 O O . LEU A 1 113 ? -10.407 6.952 8.521 1.00 93.94 113 LEU A O 1
ATOM 835 N N . ASP A 1 114 ? -12.021 5.422 8.759 1.00 91.31 114 ASP A N 1
ATOM 836 C CA . ASP A 1 114 ? -13.034 6.409 9.164 1.00 91.31 114 ASP A CA 1
ATOM 837 C C . ASP A 1 114 ? -12.818 6.904 10.603 1.00 91.31 114 ASP A C 1
ATOM 839 O O . ASP A 1 114 ? -13.150 8.047 10.946 1.00 91.31 114 ASP A O 1
ATOM 843 N N . GLY A 1 115 ? -12.172 6.085 11.436 1.00 90.81 115 GLY A N 1
ATOM 844 C CA . GLY A 1 115 ? -11.804 6.476 12.784 1.00 90.81 115 GLY A CA 1
ATOM 845 C C . GLY A 1 115 ? -11.135 5.393 13.621 1.00 90.81 115 GLY A C 1
ATOM 846 O O . GLY A 1 115 ? -11.106 4.214 13.268 1.00 90.81 115 GLY A O 1
ATOM 847 N N . TRP A 1 116 ? -10.612 5.815 14.772 1.00 91.44 116 TRP A N 1
ATOM 848 C CA . TRP A 1 116 ? -10.235 4.912 15.861 1.00 91.44 116 TRP A CA 1
ATOM 849 C C . TRP A 1 116 ? -11.301 4.943 16.958 1.00 91.44 116 TRP A C 1
ATOM 851 O O . TRP A 1 116 ? -11.838 6.022 17.241 1.00 91.44 116 TRP A O 1
ATOM 861 N N . PRO A 1 117 ? -11.587 3.797 17.599 1.00 89.69 117 PRO A N 1
ATOM 862 C CA . PRO A 1 117 ? -12.537 3.739 18.697 1.00 89.69 117 PRO A CA 1
ATOM 863 C C . PRO A 1 117 ? -12.017 4.522 19.905 1.00 89.69 117 PRO A C 1
ATOM 865 O O . PRO A 1 117 ? -10.814 4.755 20.056 1.00 89.69 117 PRO A O 1
ATOM 868 N N . GLU A 1 118 ? -12.931 4.890 20.798 1.00 89.69 118 GLU A N 1
ATOM 869 C CA . GLU A 1 118 ? -12.548 5.385 22.117 1.00 89.69 118 GLU A CA 1
ATOM 870 C C . GLU A 1 118 ? -11.843 4.299 22.940 1.00 89.69 118 GLU A C 1
ATOM 872 O O . GLU A 1 118 ? -12.140 3.108 22.828 1.00 89.69 118 GLU A O 1
ATOM 877 N N . VAL A 1 119 ? -10.927 4.725 23.811 1.00 87.94 119 VAL A N 1
ATOM 878 C CA . VAL A 1 119 ? -10.314 3.873 24.840 1.00 87.94 119 VAL A CA 1
ATOM 879 C C . VAL A 1 119 ? -10.442 4.600 26.180 1.00 87.94 119 VAL A C 1
ATOM 881 O O . VAL A 1 119 ? -9.519 5.323 26.586 1.00 87.94 119 VAL A O 1
ATOM 884 N N . PRO A 1 120 ? -11.592 4.465 26.868 1.00 85.94 120 PRO A N 1
ATOM 885 C CA . PRO A 1 120 ? -11.900 5.235 28.072 1.00 85.94 120 PRO A CA 1
ATOM 886 C C . PRO A 1 120 ? -10.879 5.044 29.198 1.00 85.94 120 PRO A C 1
ATOM 888 O O . PRO A 1 120 ? -10.531 6.001 29.889 1.00 85.94 120 PRO A O 1
ATOM 891 N N . GLU A 1 121 ? -10.329 3.838 29.354 1.00 90.25 121 GLU A N 1
ATOM 892 C CA . GLU A 1 121 ? -9.331 3.513 30.382 1.00 90.25 121 GLU A CA 1
ATOM 893 C C . GLU A 1 121 ? -8.012 4.272 30.181 1.00 90.25 121 GLU A C 1
ATOM 895 O O . GLU A 1 121 ? -7.268 4.497 31.138 1.00 90.25 121 GLU A O 1
ATOM 900 N N . ALA A 1 122 ? -7.731 4.679 28.941 1.00 82.56 122 ALA A N 1
ATOM 901 C CA . ALA A 1 122 ? -6.576 5.486 28.564 1.00 82.56 122 ALA A CA 1
ATOM 902 C C . ALA A 1 122 ? -6.921 6.977 28.387 1.00 82.56 122 ALA A C 1
ATOM 904 O O . ALA A 1 122 ? -6.028 7.771 28.090 1.00 82.56 122 ALA A O 1
ATOM 905 N N . GLY A 1 123 ? -8.190 7.366 28.577 1.00 83.19 123 GLY A N 1
ATOM 906 C CA . GLY A 1 123 ? -8.675 8.725 28.337 1.00 83.19 123 GLY A CA 1
ATOM 907 C C . GLY A 1 123 ? -8.611 9.144 26.865 1.00 83.19 123 GLY A C 1
ATOM 908 O O . GLY A 1 123 ? -8.414 10.324 26.586 1.00 83.19 123 GLY A O 1
ATOM 909 N N . LEU A 1 124 ? -8.712 8.187 25.934 1.00 82.38 124 LEU A N 1
ATOM 910 C CA . LEU A 1 124 ? -8.664 8.455 24.497 1.00 82.38 124 LEU A CA 1
ATOM 911 C C . LEU A 1 124 ? -10.080 8.583 23.939 1.00 82.38 124 LEU A C 1
ATOM 913 O O . LEU A 1 124 ? -10.859 7.632 23.975 1.00 82.38 124 LEU A O 1
ATOM 917 N N . GLU A 1 125 ? -10.384 9.765 23.417 1.00 86.00 125 GLU A N 1
ATOM 918 C CA . GLU A 1 125 ? -11.617 10.048 22.684 1.00 86.00 125 GLU A CA 1
ATOM 919 C C . GLU A 1 125 ? -11.577 9.428 21.274 1.00 86.00 125 GLU A C 1
ATOM 921 O O . GLU A 1 125 ? -10.487 9.141 20.763 1.00 86.00 125 GLU A O 1
ATOM 926 N N . PRO A 1 126 ? -12.737 9.255 20.611 1.00 84.06 126 PRO A N 1
ATOM 927 C CA . PRO A 1 126 ? -12.780 8.825 19.219 1.00 84.06 126 PRO A CA 1
ATOM 928 C C . PRO A 1 126 ? -11.952 9.745 18.318 1.00 84.06 126 PRO A C 1
ATOM 930 O O . PRO A 1 126 ? -12.079 10.973 18.358 1.00 84.06 126 PRO A O 1
ATOM 933 N N . ILE A 1 127 ? -11.123 9.153 17.461 1.00 83.38 127 ILE A N 1
ATOM 934 C CA . ILE A 1 127 ? -10.311 9.901 16.497 1.00 83.38 127 ILE A CA 1
ATOM 935 C C . ILE A 1 127 ? -11.003 9.835 15.142 1.00 83.38 127 ILE A C 1
ATOM 937 O O . ILE A 1 127 ? -11.151 8.756 14.585 1.00 83.38 127 ILE A O 1
ATOM 941 N N . SER A 1 128 ? -11.387 10.989 14.595 1.00 81.31 128 SER A N 1
ATOM 942 C CA . SER A 1 128 ? -11.983 11.085 13.257 1.00 81.31 128 SER A CA 1
ATOM 943 C C . SER A 1 128 ? -10.982 10.775 12.136 1.00 81.31 128 SER A C 1
ATOM 945 O O . SER A 1 128 ? -9.786 11.043 12.292 1.00 81.31 128 SER A O 1
ATOM 947 N N . GLN A 1 129 ? -11.509 10.406 10.968 1.00 80.25 129 GLN A N 1
ATOM 948 C CA . GLN A 1 129 ? -10.834 10.141 9.689 1.00 80.25 129 GLN A CA 1
ATOM 949 C C . GLN A 1 129 ? -9.533 10.922 9.421 1.00 80.25 129 GLN A C 1
ATOM 951 O O . GLN A 1 129 ? -8.534 10.350 9.000 1.00 80.25 129 GLN A O 1
ATOM 956 N N . LYS A 1 130 ? -9.478 12.228 9.724 1.00 79.56 130 LYS A N 1
ATOM 957 C CA . LYS A 1 130 ? -8.293 13.078 9.478 1.00 79.56 130 LYS A CA 1
ATOM 958 C C . LYS A 1 130 ? -6.981 12.541 10.078 1.00 79.56 130 LYS A C 1
ATOM 960 O O . LYS A 1 130 ? -5.906 12.876 9.581 1.00 79.56 130 LYS A O 1
ATOM 965 N N . PHE A 1 131 ? -7.054 11.778 11.164 1.00 79.12 131 PHE A N 1
ATOM 966 C CA . PHE A 1 131 ? -5.883 11.221 11.848 1.00 79.12 131 PHE A CA 1
ATOM 967 C C . PHE A 1 131 ? -5.953 9.698 11.997 1.00 79.12 131 PHE A C 1
ATOM 969 O O . PHE A 1 131 ? -5.147 9.118 12.724 1.00 79.12 131 PHE A O 1
ATOM 976 N N . ALA A 1 132 ? -6.905 9.054 11.322 1.00 89.12 132 ALA A N 1
ATOM 977 C CA . ALA A 1 132 ? -7.099 7.619 11.379 1.00 89.12 132 ALA A CA 1
ATOM 978 C C . ALA A 1 132 ? -6.504 6.984 10.121 1.00 89.12 132 ALA A C 1
ATOM 980 O O . ALA A 1 132 ? -7.171 6.806 9.111 1.00 89.12 132 ALA A O 1
ATOM 981 N N . TYR A 1 133 ? -5.206 6.694 10.174 1.00 91.88 133 TYR A N 1
ATOM 982 C CA . TYR A 1 133 ? -4.529 5.949 9.121 1.00 91.88 133 TYR A CA 1
ATOM 983 C C . TYR A 1 133 ? -3.486 5.003 9.703 1.00 91.88 133 TYR A C 1
ATOM 985 O O . TYR A 1 133 ? -2.968 5.203 10.805 1.00 91.88 133 TYR A O 1
ATOM 993 N N . LEU A 1 134 ? -3.168 3.978 8.926 1.00 93.81 134 LEU A N 1
ATOM 994 C CA . LEU A 1 134 ? -2.125 3.003 9.202 1.00 93.81 134 LEU A CA 1
ATOM 995 C C . LEU A 1 134 ? -1.205 2.930 7.991 1.00 93.81 134 LEU A C 1
ATOM 997 O O . LEU A 1 134 ? -1.681 2.927 6.863 1.00 93.81 134 LEU A O 1
ATOM 1001 N N . THR A 1 135 ? 0.104 2.844 8.203 1.00 94.50 135 THR A N 1
ATOM 1002 C CA . THR A 1 135 ? 1.062 2.661 7.108 1.00 94.50 135 THR A CA 1
ATOM 1003 C C . THR A 1 135 ? 1.966 1.480 7.410 1.00 94.50 135 THR A C 1
ATOM 1005 O O . THR A 1 135 ? 2.635 1.451 8.443 1.00 94.50 135 THR A O 1
ATOM 1008 N N . LEU A 1 136 ? 2.002 0.519 6.492 1.00 94.50 136 LEU A N 1
ATOM 1009 C CA . LEU A 1 136 ? 2.982 -0.555 6.462 1.00 94.50 136 LEU A CA 1
ATOM 1010 C C . LEU A 1 136 ? 4.040 -0.207 5.423 1.00 94.50 136 LEU A C 1
ATOM 1012 O O . LEU A 1 136 ? 3.719 0.007 4.261 1.00 94.50 136 LEU A O 1
ATOM 1016 N N . THR A 1 137 ? 5.304 -0.200 5.825 1.00 92.88 137 THR A N 1
ATOM 1017 C CA . THR A 1 137 ? 6.428 -0.056 4.897 1.00 92.88 137 THR A CA 1
ATOM 1018 C C . THR A 1 137 ? 7.270 -1.321 4.912 1.00 92.88 137 THR A C 1
ATOM 1020 O O . THR A 1 137 ? 7.658 -1.776 5.988 1.00 92.88 137 THR A O 1
ATOM 1023 N N . VAL A 1 138 ? 7.587 -1.861 3.738 1.00 91.44 138 VAL A N 1
ATOM 1024 C CA . VAL A 1 138 ? 8.389 -3.082 3.560 1.00 91.44 138 VAL A CA 1
ATOM 1025 C C . VAL A 1 138 ? 9.658 -2.765 2.783 1.00 91.44 138 VAL A C 1
ATOM 1027 O O . VAL A 1 138 ? 9.662 -1.868 1.941 1.00 91.44 138 VAL A O 1
ATOM 1030 N N . ASN A 1 139 ? 10.756 -3.451 3.118 1.00 87.38 139 ASN A N 1
ATOM 1031 C CA . ASN A 1 139 ? 12.096 -3.270 2.530 1.00 87.38 139 ASN A CA 1
ATOM 1032 C C . ASN A 1 139 ? 12.596 -1.807 2.495 1.00 87.38 139 ASN A C 1
ATOM 1034 O O . ASN A 1 139 ? 13.551 -1.464 1.798 1.00 87.38 139 ASN A O 1
ATOM 1038 N N . SER A 1 140 ? 11.956 -0.933 3.271 1.00 73.25 140 SER A N 1
ATOM 1039 C CA . SER A 1 140 ? 12.201 0.499 3.285 1.00 73.25 140 SER A CA 1
ATOM 1040 C C . SER A 1 140 ? 13.407 0.806 4.162 1.00 73.25 140 SER A C 1
ATOM 1042 O O . SER A 1 140 ? 13.483 0.362 5.308 1.00 73.25 140 SER A O 1
ATOM 1044 N N . ARG A 1 141 ? 14.354 1.584 3.628 1.00 57.88 141 ARG A N 1
ATOM 1045 C CA . ARG A 1 141 ? 15.397 2.208 4.452 1.00 57.88 141 ARG A CA 1
ATOM 1046 C C . ARG A 1 141 ? 14.920 3.509 5.091 1.00 57.88 141 ARG A C 1
ATOM 1048 O O . ARG A 1 141 ? 15.391 3.794 6.182 1.00 57.88 141 ARG A O 1
ATOM 1055 N N . ASP A 1 142 ? 14.021 4.249 4.429 1.00 57.84 142 ASP A N 1
ATOM 1056 C CA . ASP A 1 142 ? 13.364 5.473 4.915 1.00 57.84 142 ASP A CA 1
ATOM 1057 C C . ASP A 1 142 ? 12.450 6.090 3.818 1.00 57.84 142 ASP A C 1
ATOM 1059 O O . ASP A 1 142 ? 12.851 7.024 3.127 1.00 57.84 142 ASP A O 1
ATOM 1063 N N . LEU A 1 143 ? 11.237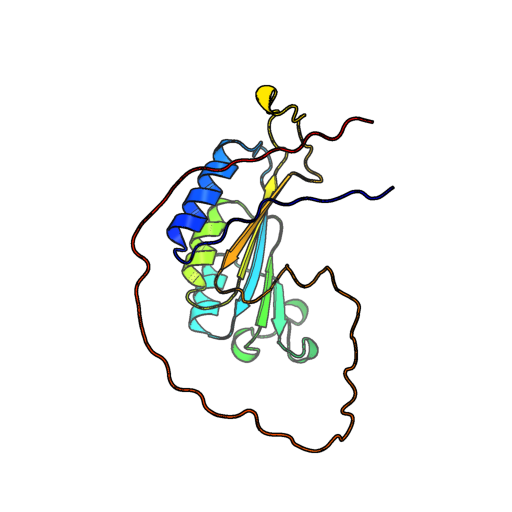 5.569 3.596 1.00 53.28 143 LEU A N 1
ATOM 1064 C CA . LEU A 1 143 ? 10.288 6.177 2.634 1.00 53.28 143 LEU A CA 1
ATOM 1065 C C . LEU A 1 143 ? 9.434 7.307 3.247 1.00 53.28 143 LEU A C 1
ATOM 1067 O O . LEU A 1 143 ? 8.957 8.172 2.522 1.00 53.28 143 LEU A O 1
ATOM 1071 N N . TYR A 1 144 ? 9.280 7.355 4.576 1.00 50.38 144 TYR A N 1
ATOM 1072 C CA . TYR A 1 144 ? 8.376 8.306 5.248 1.00 50.38 144 TYR A CA 1
ATOM 1073 C C . TYR A 1 144 ? 8.957 8.987 6.499 1.00 50.38 144 TYR A C 1
ATOM 1075 O O . TYR A 1 144 ? 8.349 9.930 7.009 1.00 50.38 144 TYR A O 1
ATOM 1083 N N . GLN A 1 145 ? 10.128 8.581 7.002 1.00 46.53 145 GLN A N 1
ATOM 1084 C CA . GLN A 1 145 ? 10.748 9.195 8.187 1.00 46.53 145 GLN A CA 1
ATOM 1085 C C . GLN A 1 145 ? 11.533 10.475 7.836 1.00 46.53 145 GLN A C 1
ATOM 1087 O O . GLN A 1 145 ? 11.726 11.327 8.703 1.00 46.53 145 GLN A O 1
ATOM 1092 N N . SER A 1 146 ? 11.878 10.697 6.562 1.00 34.28 146 SER A N 1
ATOM 1093 C CA . SER A 1 146 ? 12.565 11.918 6.105 1.00 34.28 146 SER A CA 1
ATOM 1094 C C . SER A 1 146 ? 11.664 13.142 5.871 1.00 34.28 146 SER A C 1
ATOM 1096 O O . SER A 1 146 ? 12.174 14.265 5.797 1.00 34.28 146 SER A O 1
ATOM 1098 N N . ARG A 1 147 ? 10.322 13.024 5.868 1.00 31.95 147 ARG A N 1
ATOM 1099 C CA . ARG A 1 147 ? 9.433 14.210 5.807 1.00 31.95 147 ARG A CA 1
ATOM 1100 C C . ARG A 1 147 ? 9.266 14.906 7.166 1.00 31.95 147 ARG A C 1
ATOM 1102 O O . ARG A 1 147 ? 8.199 15.415 7.490 1.00 31.95 147 ARG A O 1
ATOM 1109 N N . ARG A 1 148 ? 10.349 14.984 7.944 1.00 33.00 148 ARG A N 1
ATOM 1110 C CA . ARG A 1 148 ? 10.629 16.018 8.953 1.00 33.00 148 ARG A CA 1
ATOM 1111 C C . ARG A 1 148 ? 12.140 16.241 9.010 1.00 33.00 148 ARG A C 1
ATOM 1113 O O . ARG A 1 148 ? 12.834 15.631 9.811 1.00 33.00 148 ARG A O 1
ATOM 1120 N N . GLY A 1 149 ? 12.644 17.136 8.164 1.00 29.16 149 GLY A N 1
ATOM 1121 C CA . GLY A 1 149 ? 14.062 17.487 8.182 1.00 29.16 149 GLY A CA 1
ATOM 1122 C C . GLY A 1 149 ? 14.525 18.349 7.017 1.00 29.16 149 GLY A C 1
ATOM 1123 O O . GLY A 1 149 ? 15.570 18.072 6.440 1.00 29.16 149 GLY A O 1
ATOM 1124 N N . THR A 1 150 ? 13.795 19.412 6.659 1.00 30.59 150 THR A N 1
ATOM 1125 C CA . THR A 1 150 ? 14.424 20.514 5.916 1.00 30.59 150 THR A CA 1
ATOM 1126 C C . THR A 1 150 ? 15.403 21.225 6.845 1.00 30.59 150 THR A C 1
ATOM 1128 O O . THR A 1 150 ? 15.098 22.255 7.435 1.00 30.59 150 THR A O 1
ATOM 1131 N N . THR A 1 151 ? 16.596 20.656 6.943 1.00 30.05 151 THR A N 1
ATOM 1132 C CA . THR A 1 151 ? 17.846 21.389 7.097 1.00 30.05 151 THR A CA 1
ATOM 1133 C C . THR A 1 151 ? 18.929 20.519 6.487 1.00 30.05 151 THR A C 1
ATOM 1135 O O . THR A 1 151 ? 19.551 19.686 7.141 1.00 30.05 151 THR A O 1
ATOM 1138 N N . ALA A 1 152 ? 19.162 20.742 5.195 1.00 29.41 152 ALA A N 1
ATOM 1139 C CA . ALA A 1 152 ? 20.458 20.492 4.602 1.00 29.41 152 ALA A CA 1
ATOM 1140 C C . ALA A 1 152 ? 21.486 21.314 5.394 1.00 29.41 152 ALA A C 1
ATOM 1142 O O . ALA A 1 152 ? 21.675 22.504 5.146 1.00 29.41 152 ALA A O 1
ATOM 1143 N N . SER A 1 153 ? 22.123 20.702 6.390 1.00 29.86 153 SER A N 1
ATOM 1144 C CA . SER A 1 153 ? 23.403 21.200 6.867 1.00 29.86 153 SER A CA 1
ATOM 1145 C C . SER A 1 153 ? 24.447 20.653 5.907 1.00 29.86 153 SER A C 1
ATOM 1147 O O . SER A 1 153 ? 24.874 19.504 5.995 1.00 29.86 153 SER A O 1
ATOM 1149 N N . MET A 1 154 ? 24.791 21.484 4.923 1.00 27.05 154 MET A N 1
ATOM 1150 C CA . MET A 1 154 ? 26.065 21.410 4.222 1.00 27.05 154 MET A CA 1
ATOM 1151 C C . MET A 1 154 ? 27.180 21.316 5.271 1.00 27.05 154 MET A C 1
ATOM 1153 O O . MET A 1 154 ? 27.600 22.324 5.835 1.00 27.05 154 MET A O 1
ATOM 1157 N N . CYS A 1 155 ? 27.693 20.114 5.523 1.00 27.31 155 CYS A N 1
ATOM 1158 C CA . CYS A 1 155 ? 29.036 19.971 6.061 1.00 27.31 155 CYS A CA 1
ATOM 1159 C C . CYS A 1 155 ? 30.004 20.195 4.901 1.00 27.31 155 CYS A C 1
ATOM 1161 O O . CYS A 1 155 ? 30.421 19.269 4.208 1.00 27.31 155 CYS A O 1
ATOM 1163 N N . THR A 1 156 ? 30.313 21.465 4.660 1.00 31.41 156 THR A N 1
ATOM 1164 C CA . THR A 1 156 ? 31.423 21.882 3.813 1.00 31.41 156 THR A CA 1
ATOM 1165 C C . THR A 1 156 ? 32.701 21.249 4.358 1.00 31.41 156 THR A C 1
ATOM 1167 O O . THR A 1 156 ? 33.018 21.386 5.540 1.00 31.41 156 THR A O 1
ATOM 1170 N N . ALA A 1 157 ? 33.421 20.537 3.493 1.00 31.84 157 ALA A N 1
ATOM 1171 C CA . ALA A 1 157 ? 34.710 19.937 3.794 1.00 31.84 157 ALA A CA 1
ATOM 1172 C C . ALA A 1 157 ? 35.711 21.019 4.236 1.00 31.84 157 ALA A C 1
ATOM 1174 O O . ALA A 1 157 ? 36.209 21.797 3.425 1.00 31.84 157 ALA A O 1
ATOM 1175 N N . GLY A 1 158 ? 35.996 21.065 5.536 1.00 29.62 158 GLY A N 1
ATOM 1176 C CA . GLY A 1 158 ? 37.126 21.789 6.099 1.00 29.62 158 GLY A CA 1
ATOM 1177 C C . GLY A 1 158 ? 38.328 20.856 6.188 1.00 29.62 158 GLY A C 1
ATOM 1178 O O . GLY A 1 158 ? 38.342 19.923 6.985 1.00 29.62 158 GLY A O 1
ATOM 1179 N N . THR A 1 159 ? 39.334 21.102 5.356 1.00 38.81 159 THR A N 1
ATOM 1180 C CA . THR A 1 159 ? 40.688 20.544 5.465 1.00 38.81 159 THR A CA 1
ATOM 1181 C C . THR A 1 159 ? 41.234 20.701 6.886 1.00 38.81 159 THR A C 1
ATOM 1183 O O . THR A 1 159 ? 41.415 21.823 7.356 1.00 38.81 159 THR A O 1
ATOM 1186 N N . GLY A 1 160 ? 41.533 19.584 7.552 1.00 29.44 160 GLY A N 1
ATOM 1187 C CA . GLY A 1 160 ? 42.088 19.568 8.904 1.00 29.44 160 GLY A CA 1
ATOM 1188 C C . GLY A 1 160 ? 42.712 18.219 9.258 1.00 29.44 160 GLY A C 1
ATOM 1189 O O . GLY A 1 160 ? 42.038 17.322 9.740 1.00 29.44 160 GLY A O 1
ATOM 1190 N N . THR A 1 161 ? 43.998 18.107 8.942 1.00 31.16 161 THR A N 1
ATOM 1191 C CA . THR A 1 161 ? 45.074 17.248 9.465 1.00 31.16 161 THR A CA 1
ATOM 1192 C C . THR A 1 161 ? 44.734 16.095 10.429 1.00 31.16 161 THR A C 1
ATOM 1194 O O . THR A 1 161 ? 44.171 16.268 11.504 1.00 31.16 161 THR A O 1
ATOM 1197 N N . ALA A 1 162 ? 45.228 14.913 10.048 1.00 31.81 162 ALA A N 1
ATOM 1198 C CA . ALA A 1 162 ? 45.161 13.624 10.727 1.00 31.81 162 ALA A CA 1
ATOM 1199 C C . ALA A 1 162 ? 45.648 13.598 12.187 1.00 31.81 162 ALA A C 1
ATOM 1201 O O . ALA A 1 162 ? 46.744 14.072 12.480 1.00 31.81 162 ALA A O 1
ATOM 1202 N N . ILE A 1 163 ? 44.917 12.873 13.047 1.00 31.64 163 ILE A N 1
ATOM 1203 C CA . ILE A 1 163 ? 45.449 12.232 14.261 1.00 31.64 163 ILE A CA 1
ATOM 1204 C C . ILE A 1 163 ? 44.794 10.843 14.418 1.00 31.64 163 ILE A C 1
ATOM 1206 O O . ILE A 1 163 ? 43.574 10.721 14.486 1.00 31.64 163 ILE A O 1
ATOM 1210 N N . ARG A 1 164 ? 45.620 9.785 14.439 1.00 33.22 164 ARG A N 1
ATOM 1211 C CA . ARG A 1 164 ? 45.232 8.375 14.679 1.00 33.22 164 ARG A CA 1
ATOM 1212 C C . ARG A 1 164 ? 44.782 8.171 16.137 1.00 33.22 164 ARG A C 1
ATOM 1214 O O . ARG A 1 164 ? 45.475 8.673 17.021 1.00 33.22 164 ARG A O 1
ATOM 1221 N N . PRO A 1 165 ? 43.759 7.346 16.426 1.00 33.00 165 PRO A N 1
ATOM 1222 C CA . PRO A 1 165 ? 43.564 6.807 17.768 1.00 33.00 165 PRO A CA 1
ATOM 1223 C C . PRO A 1 165 ? 44.412 5.532 17.983 1.00 33.00 165 PRO A C 1
ATOM 1225 O O . PRO A 1 165 ? 44.660 4.787 17.026 1.00 33.00 165 PRO A O 1
ATOM 1228 N N . PRO A 1 166 ? 44.886 5.266 19.215 1.00 33.84 166 PRO A N 1
ATOM 1229 C CA . PRO A 1 166 ? 45.659 4.072 19.530 1.00 33.84 166 PRO A CA 1
ATOM 1230 C C . PRO A 1 166 ? 44.771 2.832 19.706 1.00 33.84 166 PRO A C 1
ATOM 1232 O O . PRO A 1 166 ? 43.657 2.891 20.221 1.00 33.84 166 PRO A O 1
ATOM 1235 N N . VAL A 1 167 ? 45.332 1.695 19.295 1.00 30.39 167 VAL A N 1
ATOM 1236 C CA . VAL A 1 167 ? 44.860 0.333 19.561 1.00 30.39 167 VAL A CA 1
ATOM 1237 C C . VAL A 1 167 ? 44.868 0.070 21.067 1.00 30.39 167 VAL A C 1
ATOM 1239 O O . VAL A 1 167 ? 45.895 0.263 21.714 1.00 30.39 167 VAL A O 1
ATOM 1242 N N . SER A 1 168 ? 43.761 -0.440 21.606 1.00 32.28 168 SER A N 1
ATOM 1243 C CA . SER A 1 168 ? 43.764 -1.162 22.877 1.00 32.28 168 SER A CA 1
ATOM 1244 C C . SER A 1 168 ? 42.913 -2.422 22.760 1.00 32.28 168 SER A C 1
ATOM 1246 O O . SER A 1 168 ? 41.748 -2.395 22.370 1.00 32.28 168 SER A O 1
ATOM 1248 N N . THR A 1 169 ? 43.581 -3.529 23.048 1.00 33.56 169 THR A N 1
ATOM 1249 C CA . THR A 1 169 ? 43.139 -4.917 23.105 1.00 33.56 169 THR A CA 1
ATOM 1250 C C . THR A 1 169 ? 42.215 -5.176 24.293 1.00 33.56 169 THR A C 1
ATOM 1252 O O . THR A 1 169 ? 42.580 -4.883 25.429 1.00 33.56 169 THR A O 1
ATOM 1255 N N . GLY A 1 170 ? 41.076 -5.824 24.048 1.00 27.53 170 GLY A N 1
ATOM 1256 C CA . GLY A 1 170 ? 40.230 -6.394 25.096 1.00 27.53 170 GLY A CA 1
ATOM 1257 C C . GLY A 1 170 ? 38.975 -7.058 24.525 1.00 27.53 170 GLY A C 1
ATOM 1258 O O . GLY A 1 170 ? 38.092 -6.393 24.003 1.00 27.53 170 GLY A O 1
ATOM 1259 N N . SER A 1 171 ? 38.902 -8.379 24.621 1.00 28.55 171 SER A N 1
ATOM 1260 C CA . SER A 1 171 ? 37.717 -9.231 24.424 1.00 28.55 171 SER A CA 1
ATOM 1261 C C . SER A 1 171 ? 37.686 -10.228 25.593 1.00 28.55 171 SER A C 1
ATOM 1263 O O . SER A 1 171 ? 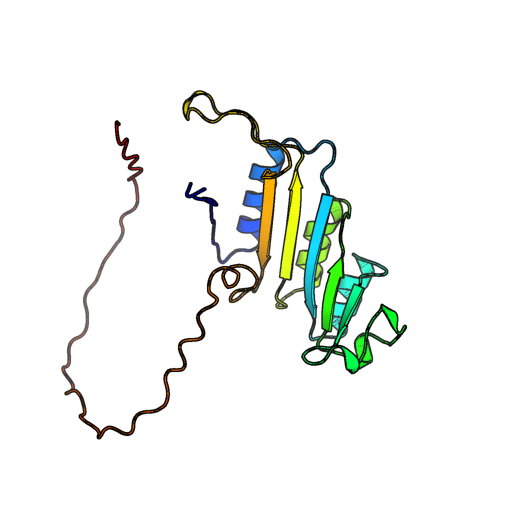38.736 -10.435 26.203 1.00 28.55 171 SER A O 1
ATOM 1265 N N . PRO A 1 172 ? 36.609 -11.001 25.817 1.00 39.66 172 PRO A N 1
ATOM 1266 C CA . PRO A 1 172 ? 35.181 -10.656 25.805 1.00 39.66 172 PRO A CA 1
ATOM 1267 C C . PRO A 1 172 ? 34.450 -11.253 27.045 1.00 39.66 172 PRO A C 1
ATOM 1269 O O . PRO A 1 172 ? 34.894 -12.250 27.604 1.00 39.66 172 PRO A O 1
ATOM 1272 N N . ALA A 1 173 ? 33.302 -10.709 27.465 1.00 28.55 173 ALA A N 1
ATOM 1273 C CA . ALA A 1 173 ? 32.348 -11.413 28.347 1.00 28.55 173 ALA A CA 1
ATOM 1274 C C . ALA A 1 173 ? 30.973 -10.719 28.272 1.00 28.55 173 ALA A C 1
ATOM 1276 O O . ALA A 1 173 ? 30.851 -9.537 28.573 1.00 28.55 173 ALA A O 1
ATOM 1277 N N . ALA A 1 174 ? 29.988 -11.363 27.645 1.00 26.48 174 ALA A N 1
ATOM 1278 C CA . ALA A 1 174 ? 28.954 -12.163 28.310 1.00 26.48 174 ALA A CA 1
ATOM 1279 C C . ALA A 1 174 ? 27.857 -11.303 28.955 1.00 26.48 174 ALA A C 1
ATOM 1281 O O . ALA A 1 174 ? 28.010 -10.853 30.083 1.00 26.48 174 ALA A O 1
ATOM 1282 N N . TRP A 1 175 ? 26.728 -11.146 28.257 1.00 24.73 175 TRP A N 1
ATOM 1283 C CA . TRP A 1 175 ? 25.446 -10.835 28.887 1.00 24.73 175 TRP A CA 1
ATOM 1284 C C . TRP A 1 175 ? 24.396 -11.822 28.388 1.00 24.73 175 TRP A C 1
ATOM 1286 O O . TRP A 1 175 ? 24.080 -11.900 27.203 1.00 24.73 175 TRP A O 1
ATOM 1296 N N . ALA A 1 176 ? 23.937 -12.624 29.341 1.00 27.48 176 ALA A N 1
ATOM 1297 C CA . ALA A 1 176 ? 22.809 -13.520 29.238 1.00 27.48 176 ALA A CA 1
ATOM 1298 C C . ALA A 1 176 ? 21.494 -12.755 29.467 1.00 27.48 176 ALA A C 1
ATOM 1300 O O . ALA A 1 176 ? 21.464 -11.763 30.188 1.00 27.48 176 ALA A O 1
ATOM 1301 N N . ALA A 1 177 ? 20.442 -13.282 28.840 1.00 26.44 177 ALA A N 1
ATOM 1302 C CA . ALA A 1 177 ? 19.053 -13.398 29.292 1.00 26.44 177 ALA A CA 1
ATOM 1303 C C . ALA A 1 177 ? 18.472 -12.362 30.281 1.00 26.44 177 ALA A C 1
ATOM 1305 O O . ALA A 1 177 ? 18.873 -12.285 31.439 1.00 26.44 177 ALA A O 1
ATOM 1306 N N . GLY A 1 178 ? 17.373 -11.721 29.864 1.00 25.75 178 GLY A N 1
ATOM 1307 C CA . GLY A 1 178 ? 16.411 -11.096 30.776 1.00 25.75 178 GLY A CA 1
ATOM 1308 C C . GLY A 1 178 ? 15.435 -10.131 30.095 1.00 25.75 178 GLY A C 1
ATOM 1309 O O . GLY A 1 178 ? 15.719 -8.949 29.971 1.00 25.75 178 GLY A O 1
ATOM 1310 N N . SER A 1 179 ? 14.270 -10.630 29.680 1.00 26.41 179 SER A N 1
ATOM 1311 C CA . SER A 1 179 ? 13.009 -9.859 29.602 1.00 26.41 179 SER A CA 1
ATOM 1312 C C . SER A 1 179 ? 12.199 -10.121 30.887 1.00 26.41 179 SER A C 1
ATOM 1314 O O . SER A 1 179 ? 12.529 -11.099 31.564 1.00 26.41 179 SER A O 1
ATOM 1316 N N . PRO A 1 180 ? 11.086 -9.415 31.203 1.00 39.41 180 PRO A N 1
ATOM 1317 C CA . PRO A 1 180 ? 10.500 -8.192 30.624 1.00 39.41 180 PRO A CA 1
ATOM 1318 C C . PRO A 1 180 ? 10.088 -7.152 31.713 1.00 39.41 180 PRO A C 1
ATOM 1320 O O . PRO A 1 180 ? 10.344 -7.349 32.896 1.00 39.41 180 PRO A O 1
ATOM 1323 N N . ALA A 1 181 ? 9.359 -6.106 31.296 1.00 28.59 181 ALA A N 1
ATOM 1324 C CA . ALA A 1 181 ? 8.522 -5.169 32.075 1.00 28.59 181 ALA A CA 1
ATOM 1325 C C . ALA A 1 181 ? 9.089 -3.755 32.305 1.00 28.59 181 ALA A C 1
ATOM 1327 O O . ALA A 1 181 ? 10.144 -3.559 32.900 1.00 28.59 181 ALA A O 1
ATOM 1328 N N . GLY A 1 182 ? 8.315 -2.754 31.869 1.00 28.55 182 GLY A N 1
ATOM 1329 C CA . GLY A 1 182 ? 8.578 -1.346 32.158 1.00 28.55 182 GLY A CA 1
ATOM 1330 C C . GLY A 1 182 ? 7.794 -0.369 31.283 1.00 28.55 182 GLY A C 1
ATOM 1331 O O . GLY A 1 182 ? 8.396 0.421 30.565 1.00 28.55 182 GLY A O 1
ATOM 1332 N N . TRP A 1 183 ? 6.459 -0.397 31.337 1.00 26.12 183 TRP A N 1
ATOM 1333 C CA . TRP A 1 183 ? 5.658 0.773 30.963 1.00 26.12 183 TRP A CA 1
ATOM 1334 C C . TRP A 1 183 ? 5.890 1.884 31.996 1.00 26.12 183 TRP A C 1
ATOM 1336 O O . TRP A 1 183 ? 5.739 1.651 33.194 1.00 26.12 183 TRP A O 1
ATOM 1346 N N . SER A 1 184 ? 6.219 3.098 31.548 1.00 31.33 184 SER A N 1
ATOM 1347 C CA . SER A 1 184 ? 6.200 4.291 32.402 1.00 31.33 184 SER A CA 1
ATOM 1348 C C . SER A 1 184 ? 5.474 5.437 31.701 1.00 31.33 184 SER A C 1
ATOM 1350 O O . SER A 1 184 ? 5.992 6.021 30.750 1.00 31.33 184 SER A O 1
ATOM 1352 N N . SER A 1 185 ? 4.285 5.768 32.201 1.00 30.52 185 SER A N 1
ATOM 1353 C CA . SER A 1 185 ? 3.567 7.007 31.906 1.00 30.52 185 SER A CA 1
ATOM 1354 C C . SER A 1 185 ? 4.023 8.074 32.905 1.00 30.52 185 SER A C 1
ATOM 1356 O O . SER A 1 185 ? 4.016 7.830 34.114 1.00 30.52 185 SER A O 1
ATOM 1358 N N . ARG A 1 186 ? 4.443 9.249 32.423 1.00 32.06 186 ARG A N 1
ATOM 1359 C CA . ARG A 1 186 ? 4.576 10.451 33.256 1.00 32.06 186 ARG A CA 1
ATOM 1360 C C . ARG A 1 186 ? 3.404 11.371 32.950 1.00 32.06 186 ARG A C 1
ATOM 1362 O O . ARG A 1 186 ? 3.329 11.934 31.863 1.00 32.06 186 ARG A O 1
ATOM 1369 N N . ARG A 1 187 ? 2.531 11.535 33.946 1.00 31.33 187 ARG A N 1
ATOM 1370 C CA . ARG A 1 187 ? 1.667 12.710 34.085 1.00 31.33 187 ARG A CA 1
ATOM 1371 C C . ARG A 1 187 ? 2.547 13.943 34.262 1.00 31.33 187 ARG A C 1
ATOM 1373 O O . ARG A 1 187 ? 3.592 13.882 34.912 1.00 31.33 187 ARG A O 1
ATOM 1380 N N . SER A 1 188 ? 2.116 15.062 33.710 1.00 34.62 188 SER A N 1
ATOM 1381 C CA . SER A 1 188 ? 2.548 16.378 34.158 1.00 34.62 188 SER A CA 1
ATOM 1382 C C . SER A 1 188 ? 1.289 17.205 34.320 1.00 34.62 188 SER A C 1
ATOM 1384 O O . SER A 1 188 ? 0.591 17.472 33.347 1.00 34.62 188 SER A O 1
ATOM 1386 N N . ASP A 1 189 ? 0.987 17.499 35.580 1.00 37.91 189 ASP A N 1
ATOM 1387 C CA . ASP A 1 189 ? 0.031 18.514 35.986 1.00 37.91 189 ASP A CA 1
ATOM 1388 C C . ASP A 1 189 ? 0.563 19.884 35.547 1.00 37.91 189 ASP A C 1
ATOM 1390 O O . ASP A 1 189 ? 1.738 20.181 35.791 1.00 37.91 189 ASP A O 1
ATOM 1394 N N . LEU A 1 190 ? -0.293 20.673 34.891 1.00 39.09 190 LEU A N 1
ATOM 1395 C CA . LEU A 1 190 ? -0.507 22.120 35.059 1.00 39.09 190 LEU A CA 1
ATOM 1396 C C . LEU A 1 190 ? -1.577 22.609 34.075 1.00 39.09 190 LEU A C 1
ATOM 1398 O O . LEU A 1 190 ? -1.426 22.351 32.860 1.00 39.09 190 LEU A O 1
#

pLDDT: mean 75.45, std 26.9, range [24.73, 97.0]

Secondary structure (DSSP, 8-state):
------------S-HHHHHHHHHHHHTTSB-TT-EEEEEEEE--HHHHHHHHHHSTT-EEEESS-GGG-BGGGT--GGGG-SEEEEEEEE-GGGHHHHHHHHTTS-EEEEEE-SEEPPBGGGTBPPEEGGG-EEEEEES-SSSSSSSS---------------PPPP-----------------------